Protein AF-A0A948BDB1-F1 (afdb_monomer)

Radius of gyration: 22.17 Å; Cα contacts (8 Å, |Δi|>4): 387; chains: 1; bounding box: 53×33×57 Å

Solvent-accessible surface area (backbone atoms only — not comparable to full-atom values): 13148 Å² total; per-residue (Å²): 103,82,51,45,76,73,68,44,89,78,86,89,75,75,41,65,35,81,39,74,39,99,58,60,66,66,50,57,61,46,59,79,49,41,54,74,22,53,30,38,38,34,78,40,53,64,28,49,55,41,44,51,53,50,41,46,73,71,73,45,57,78,75,68,63,54,64,32,46,32,35,25,21,41,71,70,35,37,53,54,39,42,77,71,75,39,77,59,78,39,71,32,93,43,67,35,54,61,32,34,34,51,53,44,55,76,70,63,31,69,71,35,33,32,40,34,43,28,52,65,78,69,82,59,63,32,61,52,55,36,40,76,50,47,23,46,69,48,77,33,51,39,25,28,83,38,71,55,90,65,75,41,67,59,60,50,45,39,41,71,73,61,78,44,67,66,49,79,34,86,37,47,64,44,52,57,36,46,39,53,61,65,67,45,87,46,50,65,56,43,46,62,56,48,58,88,40,39,29,34,22,29,36,71,67,26,41,52,48,44,44,73,55,64,43,74,73,76,35,65,28,93,50,70,41,70,69,43,32,47,53,42,50,52,57,62,80,74,108

Sequence (239 aa):
TLLEEQGADCIERATIALADPDSWDDLDRELVRIASYQWLLFTSINAVRYFLRRVFAQGMDVRDLKGPSIGVVGKATADCLLEYGIRADLLPEEFTGEGLADSLIKKGVNGAKILLPRALKAHEILPEKLRAANAEVTVVPVYQNIMPQLDDASLKREIEEGNIDVVTFTSSSTVTNFLAMLGLETQEEIQKLLAGVKIAAIGPITAKTIRKNGLTVDIQPENFTIPDLVDSIVTYFTK

Foldseek 3Di:
DVLVVVVDDDDDDDQKDKDFPPDCVLVVVCLVVLLVAQEEEEEDLVLVVLSQVVCVVVVHAPVSNPHYAYEYLDPVSQVSCVVSVDGHPYYFPHSDLQRSQVVVVVVQQAQGEYEYEDEPDDDCNNVVSSVVSNHRYDYDYRMYIDGDQDPLVVVLVCLVVVVAQEDEDLALSSVVSNCVNNVNDALVSVCVSCPNHAYFYLDDRNQVSCVVSVHHHPFYFPHSDPVRSSVRVSVVVVD

Nearest PDB structures (foldseek):
  3mw8-assembly1_A  TM=8.664E-01  e=2.086E-11  Shewanella amazonensis SB2B
  3re1-assembly2_B  TM=6.541E-01  e=3.200E-11  Pseudomonas syringae pv. tomato str. DC3000
  3re1-assembly1_A  TM=6.642E-01  e=5.545E-11  Pseudomonas syringae pv. tomato str. DC3000
  1wcx-assembly1_A  TM=5.336E-01  e=1.280E-11  Thermus thermophilus
  4es6-assembly1_A  TM=5.844E-01  e=8.505E-11  Pseudomonas aeruginosa PAO1

Secondary structure (DSSP, 8-state):
-TTGGGT-------S-EEE--S--HHHHHHHHTGGG-SEEEESSHHHHHHHHHHHHHTT--GGGG-SSEEEESSHHHHHHHHHTTPPPSB--SS-SHHHHHHHHHHH--TT-EEEEEEESS--THHHHHHHHTT-EEEEEEEEEEE-----HHHHHHHHHTT--SEEEESSHHHHHHHHHHTT--SHHHHHHHTTT-EEEESSHHHHHHHHHTT----B--SS-SHHHHHHHHHHHH--

Mean predicted aligned error: 6.25 Å

Structure (mmCIF, N/CA/C/O backbone):
data_AF-A0A948BDB1-F1
#
_entry.id   AF-A0A948BDB1-F1
#
loop_
_atom_site.group_PDB
_atom_site.id
_atom_site.type_symbol
_atom_site.label_atom_id
_atom_site.label_alt_id
_atom_site.label_comp_id
_atom_site.label_asym_id
_atom_site.label_entity_id
_atom_site.label_seq_id
_atom_site.pdbx_PDB_ins_code
_atom_site.Cartn_x
_atom_site.Cartn_y
_atom_site.Cartn_z
_atom_site.occupancy
_atom_site.B_iso_or_equiv
_atom_site.auth_seq_id
_atom_site.auth_comp_id
_atom_site.auth_asym_id
_atom_site.auth_atom_id
_atom_site.pdbx_PDB_model_num
ATOM 1 N N . THR A 1 1 ? -18.520 -11.887 7.693 1.00 79.19 1 THR A N 1
ATOM 2 C CA . THR A 1 1 ? -17.245 -11.820 8.439 1.00 79.19 1 THR A CA 1
ATOM 3 C C . THR A 1 1 ? -17.264 -12.882 9.529 1.00 79.19 1 THR A C 1
ATOM 5 O O . THR A 1 1 ? -18.337 -13.380 9.842 1.00 79.19 1 THR A O 1
ATOM 8 N N . LEU A 1 2 ? -16.120 -13.234 10.133 1.00 90.38 2 LEU A N 1
ATOM 9 C CA . LEU A 1 2 ? -16.098 -14.192 11.255 1.00 90.38 2 LEU A CA 1
ATOM 10 C C . LEU A 1 2 ? -16.962 -13.734 12.449 1.00 90.38 2 LEU A C 1
ATOM 12 O O . LEU A 1 2 ? -17.462 -14.570 13.184 1.00 90.38 2 LEU A O 1
ATOM 16 N N . LEU A 1 3 ? -17.168 -12.424 12.633 1.00 92.50 3 LEU A N 1
ATOM 17 C CA . LEU A 1 3 ? -18.064 -11.874 13.660 1.00 92.50 3 LEU A CA 1
ATOM 18 C C . LEU A 1 3 ? -19.549 -12.039 13.295 1.00 92.50 3 LEU A C 1
ATOM 20 O O . LEU A 1 3 ? -20.344 -12.405 14.154 1.00 92.50 3 LEU A O 1
ATOM 24 N N . GLU A 1 4 ? -19.922 -11.834 12.028 1.00 93.75 4 GLU A N 1
ATOM 25 C CA . GLU A 1 4 ? -21.295 -12.088 11.549 1.00 93.75 4 GLU A CA 1
ATOM 26 C C . GLU A 1 4 ? -21.683 -13.565 11.698 1.00 93.75 4 GLU A C 1
ATOM 28 O O . GLU A 1 4 ? -22.820 -13.875 12.042 1.00 93.75 4 GLU A O 1
ATOM 33 N N . GLU A 1 5 ? -20.731 -14.487 11.512 1.00 94.19 5 GLU A N 1
ATOM 34 C CA . GLU A 1 5 ? -20.939 -15.921 11.771 1.00 94.19 5 GLU A CA 1
ATOM 35 C C . GLU A 1 5 ? -21.235 -16.218 13.252 1.00 94.19 5 GLU A C 1
ATO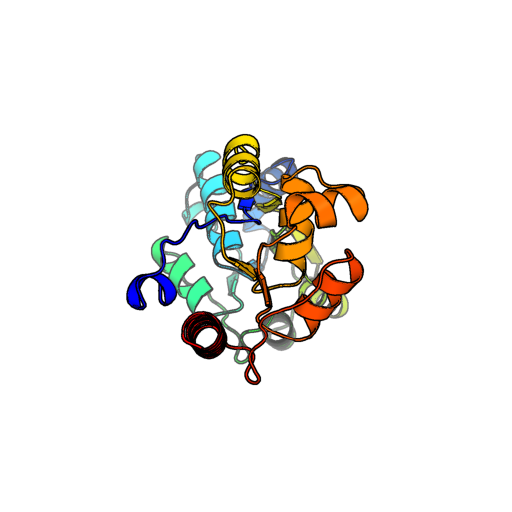M 37 O O . GLU A 1 5 ? -21.879 -17.220 13.559 1.00 94.19 5 GLU A O 1
ATOM 42 N N . GLN A 1 6 ? -20.812 -15.336 14.163 1.00 94.62 6 GLN A N 1
ATOM 43 C CA . GLN A 1 6 ? -21.125 -15.385 15.596 1.00 94.62 6 GLN A CA 1
ATOM 44 C C . GLN A 1 6 ? -22.374 -14.559 15.961 1.00 94.62 6 GLN A C 1
ATOM 46 O O . GLN A 1 6 ? -22.701 -14.428 17.139 1.00 94.62 6 GLN A O 1
ATOM 51 N N . GLY A 1 7 ? -23.089 -14.014 14.969 1.00 93.44 7 GLY A N 1
ATOM 52 C CA . GLY A 1 7 ? -24.338 -13.271 15.152 1.00 93.44 7 GLY A CA 1
ATOM 53 C C . GLY A 1 7 ? -24.183 -11.771 15.416 1.00 93.44 7 GLY A C 1
ATOM 54 O O . GLY A 1 7 ? -25.172 -11.129 15.761 1.00 93.44 7 GLY A O 1
ATOM 55 N N . ALA A 1 8 ? -22.982 -11.204 15.265 1.00 94.62 8 ALA A N 1
ATOM 56 C CA . ALA A 1 8 ? -22.779 -9.760 15.382 1.00 94.62 8 ALA A CA 1
ATOM 57 C C . ALA A 1 8 ? -23.262 -9.013 14.127 1.00 94.62 8 ALA A C 1
ATOM 59 O O . ALA A 1 8 ? -23.000 -9.454 13.006 1.00 94.62 8 ALA A O 1
ATOM 60 N N . ASP A 1 9 ? -23.884 -7.847 14.308 1.00 94.12 9 ASP A N 1
ATOM 61 C CA . ASP A 1 9 ? -24.128 -6.899 13.216 1.00 94.12 9 ASP A CA 1
ATOM 62 C C . ASP A 1 9 ? -22.857 -6.072 12.969 1.00 94.12 9 ASP A C 1
ATOM 64 O O . ASP A 1 9 ? -22.364 -5.379 13.862 1.00 94.12 9 ASP A O 1
ATOM 68 N N . CYS A 1 10 ? -22.255 -6.213 11.786 1.00 92.88 10 CYS A N 1
ATOM 69 C CA . CYS A 1 10 ? -20.927 -5.678 11.499 1.00 92.88 10 CYS A CA 1
ATOM 70 C C . CYS A 1 10 ? -20.985 -4.482 10.551 1.00 92.88 10 CYS A C 1
ATOM 72 O O . CYS A 1 10 ? -21.256 -4.612 9.359 1.00 92.88 10 CYS A O 1
ATOM 74 N N . ILE A 1 11 ? -20.583 -3.316 11.056 1.00 89.44 11 ILE A N 1
ATOM 75 C CA . ILE A 1 11 ? -20.381 -2.123 10.234 1.00 89.44 11 ILE A CA 1
ATOM 76 C C . ILE A 1 11 ? -18.919 -2.063 9.781 1.00 89.44 11 ILE A C 1
ATOM 78 O O . ILE A 1 11 ? -18.033 -1.623 10.515 1.00 89.44 11 ILE A O 1
ATOM 82 N N . GLU A 1 12 ? -18.649 -2.475 8.541 1.00 87.56 12 GLU A N 1
ATOM 83 C CA . GLU A 1 12 ? -17.304 -2.359 7.976 1.00 87.56 12 GLU A CA 1
ATOM 84 C C . GLU A 1 12 ? -17.005 -0.910 7.552 1.00 87.56 12 GLU A C 1
ATOM 86 O O . GLU A 1 12 ? -17.748 -0.271 6.795 1.00 87.56 12 GLU A O 1
ATOM 91 N N . ARG A 1 13 ? -15.895 -0.367 8.064 1.00 84.69 13 ARG A N 1
ATOM 92 C CA . ARG A 1 13 ? -15.387 0.967 7.725 1.00 84.69 13 ARG A CA 1
ATOM 93 C C . ARG A 1 13 ? -13.904 0.873 7.404 1.00 84.69 13 ARG A C 1
ATOM 95 O O . ARG A 1 13 ? -13.054 0.835 8.293 1.00 84.69 13 ARG A O 1
ATOM 102 N N . ALA A 1 14 ? -13.590 0.833 6.111 1.00 83.81 14 ALA A N 1
ATOM 103 C CA . ALA A 1 14 ? -12.214 0.961 5.664 1.00 83.81 14 ALA A CA 1
ATOM 104 C C . ALA A 1 14 ? -11.682 2.333 6.099 1.00 83.81 14 ALA A C 1
ATOM 106 O O . ALA A 1 14 ? -12.298 3.357 5.829 1.00 83.81 14 ALA A O 1
ATOM 107 N N . THR A 1 15 ? -10.532 2.349 6.767 1.00 85.00 15 THR A N 1
ATOM 108 C CA . THR A 1 15 ? -9.841 3.582 7.192 1.00 85.00 15 THR A CA 1
ATOM 109 C C . THR A 1 15 ? -8.641 3.901 6.300 1.00 85.00 15 THR A C 1
ATOM 111 O O . THR A 1 15 ? -7.921 4.877 6.512 1.00 85.00 15 THR A O 1
ATOM 114 N N . ILE A 1 16 ? -8.405 3.065 5.288 1.00 85.06 16 ILE A N 1
ATOM 115 C CA . ILE A 1 16 ? -7.381 3.226 4.262 1.00 85.06 16 ILE A CA 1
ATOM 116 C C . ILE A 1 16 ? -8.042 2.898 2.924 1.00 85.06 16 ILE A C 1
ATOM 118 O O . ILE A 1 16 ? -8.612 1.820 2.769 1.00 85.06 16 ILE A O 1
ATOM 122 N N . ALA A 1 17 ? -7.940 3.808 1.961 1.00 87.44 17 ALA A N 1
ATOM 123 C CA . ALA A 1 17 ? -8.283 3.567 0.565 1.00 87.44 17 ALA A CA 1
ATOM 124 C C . ALA A 1 17 ? -7.057 3.772 -0.321 1.00 87.44 17 ALA A C 1
ATOM 126 O O . ALA A 1 17 ? -6.099 4.455 0.044 1.00 87.44 17 ALA A O 1
ATOM 127 N N . LEU A 1 18 ? -7.104 3.176 -1.508 1.00 91.38 18 LEU A N 1
ATOM 128 C CA . LEU A 1 18 ? -6.134 3.431 -2.560 1.00 91.38 18 LEU A CA 1
ATOM 129 C C . LEU A 1 18 ? -6.690 4.506 -3.487 1.00 91.38 18 LEU A C 1
ATOM 131 O O . LEU A 1 18 ? -7.835 4.417 -3.926 1.00 91.38 18 LEU A O 1
ATOM 135 N N . ALA A 1 19 ? -5.866 5.487 -3.816 1.00 93.94 19 ALA A N 1
ATOM 136 C CA . ALA A 1 19 ? -6.188 6.519 -4.784 1.00 93.94 19 ALA A CA 1
ATOM 137 C C . ALA A 1 19 ? -5.067 6.687 -5.802 1.00 93.94 19 ALA A C 1
ATOM 139 O O . ALA A 1 19 ? -3.948 6.190 -5.634 1.00 93.94 19 ALA A O 1
ATOM 140 N N . ASP A 1 20 ? -5.404 7.393 -6.870 1.00 96.25 20 ASP A N 1
ATOM 141 C CA . ASP A 1 20 ? -4.467 7.862 -7.877 1.00 96.25 20 ASP A CA 1
ATOM 142 C C . ASP A 1 20 ? -3.398 8.754 -7.219 1.00 96.25 20 ASP A C 1
ATOM 144 O O . ASP A 1 20 ? -3.686 9.415 -6.215 1.00 96.25 20 ASP A O 1
ATOM 148 N N . PRO A 1 21 ? -2.157 8.770 -7.737 1.00 96.00 21 PRO A N 1
ATOM 149 C CA . PRO A 1 21 ? -1.170 9.753 -7.316 1.00 96.00 21 PRO A CA 1
ATOM 150 C C . PRO A 1 21 ? -1.670 11.164 -7.657 1.00 96.00 21 PRO A C 1
ATOM 152 O O . PRO A 1 21 ? -2.489 11.337 -8.558 1.00 96.00 21 PRO A O 1
ATOM 155 N N . ASP A 1 22 ? -1.142 12.174 -6.966 1.00 94.12 22 ASP A N 1
ATOM 156 C CA . ASP A 1 22 ? -1.531 13.576 -7.193 1.00 94.12 22 ASP A CA 1
ATOM 157 C C . ASP A 1 22 ? -1.285 14.029 -8.643 1.00 94.12 22 ASP A C 1
ATOM 159 O O . ASP A 1 22 ? -1.982 14.901 -9.157 1.00 94.12 22 ASP A O 1
ATOM 163 N N . SER A 1 23 ? -0.303 13.419 -9.313 1.00 96.56 23 SER A N 1
ATOM 164 C CA . SER A 1 23 ? -0.052 13.586 -10.741 1.00 96.56 23 SER A CA 1
ATOM 165 C C . SER A 1 23 ? 0.429 12.281 -11.378 1.00 96.56 23 SER A C 1
ATOM 167 O O . SER A 1 23 ? 1.130 11.480 -10.756 1.00 96.56 23 SER A O 1
ATOM 169 N N . TRP A 1 24 ? 0.069 12.098 -12.650 1.00 97.94 24 TRP A N 1
ATOM 170 C CA . TRP A 1 24 ? 0.544 11.017 -13.514 1.00 97.94 24 TRP A CA 1
ATOM 171 C C . TRP A 1 24 ? 1.733 11.423 -14.399 1.00 97.94 24 TRP A C 1
ATOM 173 O O . TRP A 1 24 ? 2.266 10.567 -15.104 1.00 97.94 24 TRP A O 1
ATOM 183 N N . ASP A 1 25 ? 2.169 12.687 -14.351 1.00 97.62 25 ASP A N 1
ATOM 184 C CA . ASP A 1 25 ? 3.163 13.255 -15.276 1.00 97.62 25 ASP A CA 1
ATOM 185 C C . ASP A 1 25 ? 4.485 12.482 -15.272 1.00 97.62 25 ASP A C 1
ATOM 187 O O . ASP A 1 25 ? 5.115 12.293 -16.316 1.00 97.62 25 ASP A O 1
ATOM 191 N N . ASP A 1 26 ? 4.907 12.012 -14.095 1.00 97.00 26 ASP A N 1
ATOM 192 C CA . ASP A 1 26 ? 6.112 11.201 -13.968 1.00 97.00 26 ASP A CA 1
ATOM 193 C C . ASP A 1 26 ? 5.967 9.884 -14.718 1.00 97.00 26 ASP A C 1
ATOM 195 O O . ASP A 1 26 ? 6.815 9.565 -15.549 1.00 97.00 26 ASP A O 1
ATOM 199 N N . LEU A 1 27 ? 4.874 9.152 -14.488 1.00 98.06 27 LEU A N 1
ATOM 200 C CA . LEU A 1 27 ? 4.642 7.893 -15.184 1.00 98.06 27 LEU A CA 1
ATOM 201 C C . LEU A 1 27 ? 4.520 8.107 -16.691 1.00 98.06 27 LEU A C 1
ATOM 203 O O . LEU A 1 27 ? 5.159 7.386 -17.449 1.00 98.06 27 LEU A O 1
ATOM 207 N N . ASP A 1 28 ? 3.755 9.102 -17.127 1.00 98.00 28 ASP A N 1
ATOM 208 C CA . ASP A 1 28 ? 3.550 9.381 -18.549 1.00 98.00 28 ASP A CA 1
ATOM 209 C C . ASP A 1 28 ? 4.871 9.674 -19.267 1.00 98.00 28 ASP A C 1
ATOM 211 O O . ASP A 1 28 ? 5.136 9.138 -20.345 1.00 98.00 28 ASP A O 1
ATOM 215 N N . ARG A 1 29 ? 5.746 10.467 -18.640 1.00 97.31 29 ARG A N 1
ATOM 216 C CA . ARG A 1 29 ? 7.086 10.746 -19.162 1.00 97.31 29 ARG A CA 1
ATOM 217 C C . ARG A 1 29 ? 7.940 9.481 -19.244 1.00 97.31 29 ARG A C 1
ATOM 219 O O . ARG A 1 29 ? 8.679 9.311 -20.215 1.00 97.31 29 ARG A O 1
ATOM 226 N N . GLU A 1 30 ? 7.853 8.601 -18.249 1.00 97.50 30 GLU A N 1
ATOM 227 C CA . GLU A 1 30 ? 8.598 7.341 -18.258 1.00 97.50 30 GLU A CA 1
ATOM 228 C C . GLU A 1 30 ? 8.057 6.337 -19.287 1.00 97.50 30 GLU A C 1
ATOM 230 O O . GLU A 1 30 ? 8.849 5.638 -19.923 1.00 97.50 30 GLU A O 1
ATOM 235 N N . LEU A 1 31 ? 6.741 6.313 -19.530 1.00 96.88 31 LEU A N 1
ATOM 236 C CA . LEU A 1 31 ? 6.109 5.451 -20.534 1.00 96.88 31 LEU A CA 1
ATOM 237 C C . LEU A 1 31 ? 6.608 5.750 -21.953 1.00 96.88 31 LEU A C 1
ATOM 239 O O . LEU A 1 31 ? 6.885 4.817 -22.705 1.00 96.88 31 LEU A O 1
ATOM 243 N N . VAL A 1 32 ? 6.830 7.024 -22.298 1.00 95.69 32 VAL A N 1
ATOM 244 C CA . VAL A 1 32 ? 7.391 7.425 -23.607 1.00 95.69 32 VAL A CA 1
ATOM 245 C C . VAL A 1 32 ? 8.756 6.780 -23.872 1.00 95.69 32 VAL A C 1
ATOM 247 O O . VAL A 1 32 ? 9.105 6.492 -25.016 1.00 95.69 32 VAL A O 1
ATOM 250 N N . ARG A 1 33 ? 9.541 6.533 -22.818 1.00 95.06 33 ARG A N 1
ATOM 251 C CA . ARG A 1 33 ? 10.877 5.931 -22.907 1.00 95.06 33 ARG A CA 1
ATOM 252 C C . ARG A 1 33 ? 10.950 4.537 -22.295 1.00 95.06 33 ARG A C 1
ATOM 254 O O . ARG A 1 33 ? 12.048 4.088 -21.960 1.00 95.06 33 ARG A O 1
ATOM 261 N N . ILE A 1 34 ? 9.824 3.828 -22.186 1.00 96.25 34 ILE A N 1
ATOM 262 C CA . ILE A 1 34 ? 9.764 2.530 -21.503 1.00 96.25 34 ILE A CA 1
ATOM 263 C C . ILE A 1 34 ? 10.743 1.502 -22.086 1.00 96.25 34 ILE A C 1
ATOM 265 O O . ILE A 1 34 ? 11.415 0.793 -21.343 1.00 96.25 34 ILE A O 1
ATOM 269 N N . ALA A 1 35 ? 10.925 1.504 -23.409 1.00 96.00 35 ALA A N 1
ATOM 270 C CA . ALA A 1 35 ? 11.855 0.617 -24.109 1.00 96.00 35 ALA A CA 1
ATOM 271 C C . ALA A 1 35 ? 13.342 0.874 -23.779 1.00 96.00 35 ALA A C 1
ATOM 273 O O . ALA A 1 35 ? 14.195 0.054 -24.109 1.00 96.00 35 ALA A O 1
ATOM 274 N N . SER A 1 36 ? 13.672 2.008 -23.146 1.00 96.25 36 SER A N 1
ATOM 275 C CA . SER A 1 36 ? 15.038 2.327 -22.707 1.00 96.25 36 SER A CA 1
ATOM 276 C C . SER A 1 36 ? 15.416 1.688 -21.369 1.00 96.25 36 SER A C 1
ATOM 278 O O . SER A 1 36 ? 16.601 1.652 -21.024 1.00 96.25 36 SER A O 1
ATOM 280 N N . TYR A 1 37 ? 14.430 1.185 -20.624 1.00 98.25 37 TYR A N 1
ATOM 281 C CA . TYR A 1 37 ? 14.648 0.471 -19.375 1.00 98.25 37 TYR A CA 1
ATOM 282 C C . TYR A 1 37 ? 15.070 -0.971 -19.638 1.00 98.25 37 TYR A C 1
ATOM 284 O O . TYR A 1 37 ? 14.584 -1.628 -20.555 1.00 98.25 37 TYR A O 1
ATOM 292 N N . GLN A 1 38 ? 15.980 -1.475 -18.808 1.00 98.31 38 GLN A N 1
ATOM 293 C CA . GLN A 1 38 ? 16.358 -2.888 -18.805 1.00 98.31 38 GLN A CA 1
ATOM 294 C C . GLN A 1 38 ? 15.419 -3.686 -17.901 1.00 98.31 38 GLN A C 1
ATOM 296 O O . GLN A 1 38 ? 15.161 -4.854 -18.179 1.00 98.31 38 GLN A O 1
ATOM 301 N N . TRP A 1 39 ? 14.891 -3.050 -16.851 1.00 98.56 39 TRP A N 1
ATOM 302 C CA . TRP A 1 39 ? 13.974 -3.681 -15.911 1.00 98.56 39 TRP A CA 1
ATOM 303 C C . TRP A 1 39 ? 12.761 -2.813 -15.593 1.00 98.56 39 TRP A C 1
ATOM 305 O O . TRP A 1 39 ? 12.886 -1.609 -15.372 1.00 98.56 39 TRP A O 1
ATOM 315 N N . LEU A 1 40 ? 11.607 -3.466 -15.494 1.00 98.62 40 LEU A N 1
ATOM 316 C CA . LEU A 1 40 ? 10.372 -2.942 -14.923 1.00 98.62 40 LEU A CA 1
ATOM 317 C C . LEU A 1 40 ? 10.012 -3.797 -13.705 1.00 98.62 40 LEU A C 1
ATOM 319 O O . LEU A 1 40 ? 9.826 -5.007 -13.828 1.00 98.62 40 LEU A O 1
ATOM 323 N N . LEU A 1 41 ? 9.955 -3.190 -12.520 1.00 98.62 41 LEU A N 1
ATOM 324 C CA . LEU A 1 41 ? 9.798 -3.922 -11.263 1.00 98.62 41 LEU A CA 1
ATOM 325 C C . LEU A 1 41 ? 8.462 -3.628 -10.583 1.00 98.62 41 LEU A C 1
ATOM 327 O O . LEU A 1 41 ? 8.138 -2.469 -10.343 1.00 98.62 41 LEU A O 1
ATOM 331 N N . PHE A 1 42 ? 7.737 -4.671 -10.170 1.00 98.31 42 PHE A N 1
ATOM 332 C CA . PHE A 1 42 ? 6.507 -4.535 -9.385 1.00 98.31 42 PHE A CA 1
ATOM 333 C C . PHE A 1 42 ? 6.615 -5.206 -8.018 1.00 98.31 42 PHE A C 1
ATOM 335 O O . PHE A 1 42 ? 6.872 -6.403 -7.883 1.00 98.31 42 PHE A O 1
ATOM 342 N N . THR A 1 43 ? 6.345 -4.428 -6.973 1.00 95.75 43 THR A N 1
ATOM 343 C CA . THR A 1 43 ? 6.405 -4.903 -5.581 1.00 95.75 43 THR A CA 1
ATOM 344 C C . THR A 1 43 ? 5.035 -5.247 -4.998 1.00 95.75 43 THR A C 1
ATOM 346 O O . THR A 1 43 ? 4.962 -5.818 -3.915 1.00 95.75 43 THR A O 1
ATOM 349 N N . SER A 1 44 ? 3.943 -4.946 -5.707 1.00 95.94 44 SER A N 1
ATOM 350 C CA . SER A 1 44 ? 2.582 -5.254 -5.266 1.00 95.94 44 SER A CA 1
ATOM 351 C C . SER A 1 44 ? 1.614 -5.407 -6.440 1.00 95.94 44 SER A C 1
ATOM 353 O O . SER A 1 44 ? 1.818 -4.840 -7.514 1.00 95.94 44 SER A O 1
ATOM 355 N N . ILE A 1 45 ? 0.516 -6.126 -6.202 1.00 97.38 45 ILE A N 1
ATOM 356 C CA . ILE A 1 45 ? -0.621 -6.250 -7.130 1.00 97.38 45 ILE A CA 1
ATOM 357 C C . ILE A 1 45 ? -1.205 -4.869 -7.468 1.00 97.38 45 ILE A C 1
ATOM 359 O O . ILE A 1 45 ? -1.558 -4.5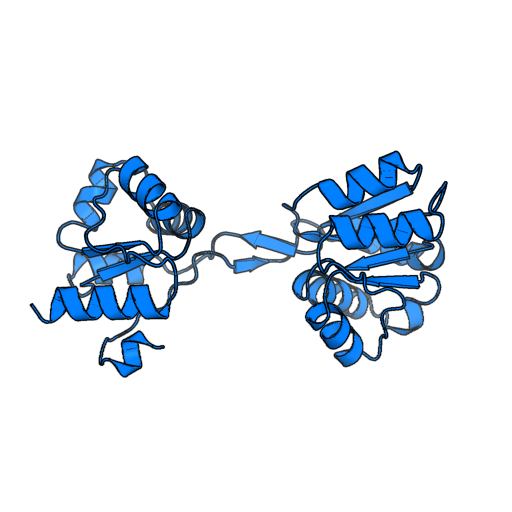97 -8.613 1.00 97.38 45 ILE A O 1
ATOM 363 N N . ASN A 1 46 ? -1.258 -3.964 -6.488 1.00 97.31 46 ASN A N 1
ATOM 364 C CA . ASN A 1 46 ? -1.765 -2.608 -6.695 1.00 97.31 46 ASN A CA 1
ATOM 365 C C . ASN A 1 46 ? -0.871 -1.813 -7.650 1.00 97.31 46 ASN A C 1
ATOM 367 O O . ASN A 1 46 ? -1.388 -1.143 -8.538 1.00 97.31 46 ASN A O 1
ATOM 371 N N . ALA A 1 47 ? 0.455 -1.939 -7.536 1.00 97.88 47 ALA A N 1
ATOM 372 C CA . ALA A 1 47 ? 1.371 -1.290 -8.469 1.00 97.88 47 ALA A CA 1
ATOM 373 C C . ALA A 1 47 ? 1.128 -1.756 -9.915 1.00 97.88 47 ALA A C 1
ATOM 375 O O . ALA A 1 47 ? 1.061 -0.916 -10.807 1.00 97.88 47 ALA A O 1
ATOM 376 N N . VAL A 1 48 ? 0.916 -3.062 -10.131 1.00 98.38 48 VAL A N 1
ATOM 377 C CA . VAL A 1 48 ? 0.571 -3.623 -11.452 1.00 98.38 48 VAL A CA 1
ATOM 378 C C . VAL A 1 48 ? -0.727 -3.015 -11.983 1.00 98.38 48 VAL A C 1
ATOM 380 O O . VAL A 1 48 ? -0.750 -2.472 -13.086 1.00 98.38 48 VAL A O 1
ATOM 383 N N . ARG A 1 49 ? -1.803 -3.071 -11.189 1.00 98.31 49 ARG A N 1
ATOM 384 C CA . ARG A 1 49 ? -3.137 -2.611 -11.603 1.00 98.31 49 ARG A CA 1
ATOM 385 C C . ARG A 1 49 ? -3.155 -1.126 -11.944 1.00 98.31 49 ARG A C 1
ATOM 387 O O . ARG A 1 49 ? -3.664 -0.753 -12.995 1.00 98.31 49 ARG A O 1
ATOM 394 N N . TYR A 1 50 ? -2.592 -0.283 -11.082 1.00 98.50 50 TYR A N 1
ATOM 395 C CA . TYR A 1 50 ? -2.585 1.162 -11.304 1.00 98.50 50 TYR A CA 1
ATOM 396 C C . TYR A 1 50 ? -1.688 1.563 -12.479 1.00 98.50 50 TYR A C 1
ATOM 398 O O . TYR A 1 50 ? -2.090 2.406 -13.281 1.00 98.50 50 TYR A O 1
ATOM 406 N N . PHE A 1 51 ? -0.523 0.923 -12.624 1.00 98.56 51 PHE A N 1
ATOM 407 C CA . PHE A 1 51 ? 0.359 1.132 -13.771 1.00 98.56 51 PHE A CA 1
ATOM 408 C C . PHE A 1 51 ? -0.341 0.770 -15.086 1.00 98.56 51 PHE A C 1
ATOM 410 O O . PHE A 1 51 ? -0.443 1.615 -15.971 1.00 98.56 51 PHE A O 1
ATOM 417 N N . LEU A 1 52 ? -0.887 -0.448 -15.206 1.00 98.31 52 LEU A N 1
ATOM 418 C CA . LEU A 1 52 ? -1.544 -0.899 -16.438 1.00 98.31 52 LEU A CA 1
ATOM 419 C C . LEU A 1 52 ? -2.815 -0.105 -16.741 1.00 98.31 52 LEU A C 1
ATOM 421 O O . LEU A 1 52 ? -3.068 0.228 -17.895 1.00 98.31 52 LEU A O 1
ATOM 425 N N . ARG A 1 53 ? -3.575 0.289 -15.713 1.00 98.00 53 ARG A N 1
ATOM 426 C CA . ARG A 1 53 ? -4.713 1.197 -15.887 1.00 98.00 53 ARG A CA 1
ATOM 427 C C . ARG A 1 53 ? -4.277 2.521 -16.519 1.00 98.00 53 ARG A C 1
ATOM 429 O O . ARG A 1 53 ? -4.974 3.006 -17.407 1.00 98.00 53 ARG A O 1
ATOM 436 N N . ARG A 1 54 ? -3.137 3.097 -16.107 1.00 98.00 54 ARG A N 1
ATOM 437 C CA . ARG A 1 54 ? -2.615 4.324 -16.731 1.00 98.00 54 ARG A CA 1
ATOM 438 C C . ARG A 1 54 ? -2.107 4.080 -18.151 1.00 98.00 54 ARG A C 1
ATOM 440 O O . ARG A 1 54 ? -2.422 4.884 -19.021 1.00 98.00 54 ARG A O 1
ATOM 447 N N . VAL A 1 55 ? -1.404 2.971 -18.399 1.00 97.81 55 VAL A N 1
ATOM 448 C CA . VAL A 1 55 ? -0.966 2.559 -19.750 1.00 97.81 55 VAL A CA 1
ATOM 449 C C . VAL A 1 55 ? -2.158 2.513 -20.711 1.00 97.81 55 VAL A C 1
ATOM 451 O O . VAL A 1 55 ? -2.137 3.167 -21.749 1.00 97.81 55 VAL A O 1
ATOM 454 N N . PHE A 1 56 ? -3.242 1.833 -20.334 1.00 98.06 56 PHE A N 1
ATOM 455 C CA . PHE A 1 56 ? -4.442 1.748 -21.172 1.00 98.06 56 PHE A CA 1
ATOM 456 C C . PHE A 1 56 ? -5.157 3.095 -21.325 1.00 98.06 56 PHE A C 1
ATOM 458 O O . PHE A 1 56 ? -5.664 3.405 -22.401 1.00 98.06 56 PHE A O 1
ATOM 465 N N . ALA A 1 57 ? -5.165 3.934 -20.284 1.00 97.31 57 ALA A N 1
ATOM 466 C CA . ALA A 1 57 ? -5.721 5.286 -20.366 1.00 97.31 57 ALA A CA 1
ATOM 467 C C . ALA A 1 57 ? -4.938 6.204 -21.328 1.00 97.31 57 ALA A C 1
ATOM 469 O O . ALA A 1 57 ? -5.521 7.138 -21.870 1.00 97.31 57 ALA A O 1
ATOM 470 N N . GLN A 1 58 ? -3.652 5.924 -21.572 1.00 96.12 58 GLN A N 1
ATOM 471 C CA . GLN A 1 58 ? -2.828 6.594 -22.589 1.00 96.12 58 GLN A CA 1
ATOM 472 C C . GLN A 1 58 ? -3.057 6.051 -24.013 1.00 96.12 58 GLN A C 1
ATOM 474 O O . GLN A 1 58 ? -2.391 6.475 -24.954 1.00 96.12 58 GLN A O 1
ATOM 479 N N . GLY A 1 59 ? -3.986 5.104 -24.196 1.00 96.06 59 GLY A N 1
ATOM 480 C CA . GLY A 1 59 ? -4.242 4.458 -25.486 1.00 96.06 59 GLY A CA 1
ATOM 481 C C . GLY A 1 59 ? -3.169 3.448 -25.907 1.00 96.06 59 GLY A C 1
ATOM 482 O O . GLY A 1 59 ? -3.207 2.972 -27.039 1.00 96.06 59 GLY A O 1
ATOM 483 N N . MET A 1 60 ? -2.230 3.125 -25.013 1.00 96.69 60 MET A N 1
ATOM 484 C CA . MET A 1 60 ? -1.236 2.069 -25.198 1.00 96.69 60 MET A CA 1
ATOM 485 C C . MET A 1 60 ? -1.833 0.711 -24.814 1.00 96.69 60 MET A C 1
ATOM 487 O O . MET A 1 60 ? -2.855 0.634 -24.130 1.00 96.69 60 MET A O 1
ATOM 491 N N . ASP A 1 61 ? -1.164 -0.374 -25.187 1.00 96.38 61 ASP A N 1
ATOM 492 C CA . ASP A 1 61 ? 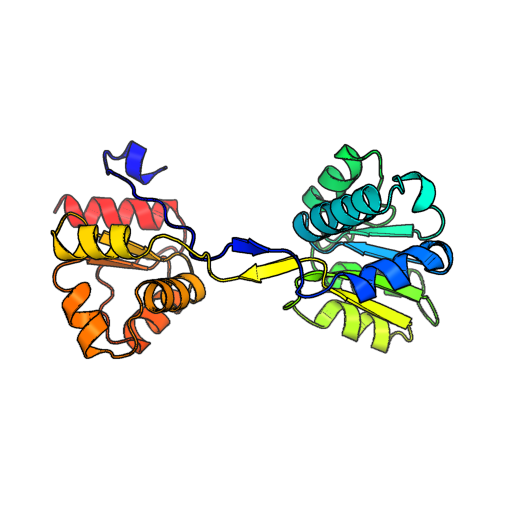-1.453 -1.712 -24.688 1.00 96.38 61 ASP A CA 1
ATOM 493 C C . ASP A 1 61 ? -0.194 -2.445 -24.203 1.00 96.38 61 ASP A C 1
ATOM 495 O O . ASP A 1 61 ? 0.916 -1.916 -24.183 1.00 96.38 61 ASP A O 1
ATOM 499 N N . VAL A 1 62 ? -0.361 -3.688 -23.748 1.00 95.75 62 VAL A N 1
ATOM 500 C CA . VAL A 1 62 ? 0.731 -4.472 -23.150 1.00 95.75 62 VAL A CA 1
ATOM 501 C C . VAL A 1 62 ? 1.895 -4.740 -24.113 1.00 95.75 62 VAL A C 1
ATOM 503 O O . VAL A 1 62 ? 3.006 -5.009 -23.658 1.00 95.75 62 VAL A O 1
ATOM 506 N N . ARG A 1 63 ? 1.685 -4.654 -25.433 1.00 95.50 63 ARG A N 1
ATOM 507 C CA . ARG A 1 63 ? 2.738 -4.816 -26.450 1.00 95.50 63 ARG A CA 1
ATOM 508 C C . ARG A 1 63 ? 3.698 -3.631 -26.458 1.00 95.50 63 ARG A C 1
ATOM 510 O O . ARG A 1 63 ? 4.869 -3.815 -26.791 1.00 95.50 63 ARG A O 1
ATOM 517 N N . ASP A 1 64 ? 3.234 -2.452 -26.050 1.00 95.19 64 ASP A N 1
ATOM 518 C CA . ASP A 1 64 ? 4.060 -1.248 -25.933 1.00 95.19 64 ASP A CA 1
ATOM 519 C C . ASP A 1 64 ? 5.040 -1.324 -24.753 1.00 95.19 64 ASP A C 1
ATOM 521 O O . ASP A 1 64 ? 6.028 -0.595 -24.714 1.00 95.19 64 ASP A O 1
ATOM 525 N N . LEU A 1 65 ? 4.835 -2.264 -23.822 1.00 94.88 65 LEU A N 1
ATOM 526 C CA . LEU A 1 65 ? 5.764 -2.545 -22.720 1.00 94.88 65 LEU A CA 1
ATOM 527 C C . LEU A 1 65 ? 6.987 -3.371 -23.158 1.00 94.88 65 LEU A C 1
ATOM 529 O O . LEU A 1 65 ? 7.785 -3.790 -22.321 1.00 94.88 65 LEU A O 1
ATOM 533 N N . LYS A 1 66 ? 7.144 -3.642 -24.460 1.00 92.94 66 LYS A N 1
ATOM 534 C CA . LYS A 1 66 ? 8.279 -4.390 -25.007 1.00 92.94 66 LYS A CA 1
ATOM 535 C C . LYS A 1 66 ? 9.598 -3.648 -24.760 1.00 92.94 66 LYS A C 1
ATOM 537 O O . LYS A 1 66 ? 9.755 -2.491 -25.138 1.00 92.94 66 LYS A O 1
ATOM 542 N N . GLY A 1 67 ? 10.590 -4.366 -24.237 1.00 92.69 67 GLY A N 1
ATOM 543 C CA . GLY A 1 67 ? 11.946 -3.852 -24.028 1.00 92.69 67 GLY A CA 1
ATOM 544 C C . GLY A 1 67 ? 12.530 -4.323 -22.698 1.00 92.69 67 GLY A C 1
ATOM 545 O O . GLY A 1 67 ? 13.430 -5.164 -22.721 1.00 92.69 67 GLY A O 1
ATOM 546 N N . PRO A 1 68 ? 12.016 -3.830 -21.558 1.00 97.38 68 PRO A N 1
ATOM 547 C CA . PRO A 1 68 ? 12.475 -4.258 -20.244 1.00 97.38 68 PRO A CA 1
ATOM 548 C C . PRO A 1 68 ? 12.090 -5.710 -19.939 1.00 97.38 68 PRO A C 1
ATOM 550 O O . PRO A 1 68 ? 11.017 -6.178 -20.317 1.00 97.38 68 PRO A O 1
ATOM 553 N N . SER A 1 69 ? 12.945 -6.397 -19.180 1.00 98.12 69 SER A N 1
ATOM 554 C CA . SER A 1 69 ? 12.552 -7.591 -18.428 1.00 98.12 69 SER A CA 1
ATOM 555 C C . SER A 1 69 ? 11.703 -7.191 -17.221 1.00 98.12 69 SER A C 1
ATOM 557 O O . SER A 1 69 ? 11.895 -6.121 -16.637 1.00 98.12 69 SER A O 1
ATOM 559 N N . ILE A 1 70 ? 10.766 -8.043 -16.820 1.00 98.50 70 ILE A N 1
ATOM 560 C CA . ILE A 1 70 ? 9.825 -7.743 -15.740 1.00 98.50 70 ILE A CA 1
ATOM 561 C C . ILE A 1 70 ? 10.168 -8.562 -14.500 1.00 98.50 70 ILE A C 1
ATOM 563 O O . ILE A 1 70 ? 10.179 -9.792 -14.525 1.00 98.50 70 ILE A O 1
ATOM 567 N N . GLY A 1 71 ? 10.435 -7.871 -13.394 1.00 98.19 71 GLY A N 1
ATOM 568 C CA . GLY A 1 71 ? 10.689 -8.485 -12.094 1.00 98.19 71 GLY A CA 1
ATOM 569 C C . GLY A 1 71 ? 9.548 -8.224 -11.121 1.00 98.19 71 GLY A C 1
ATOM 570 O O . GLY A 1 71 ? 9.017 -7.116 -11.059 1.00 98.19 71 GLY A O 1
ATOM 571 N N . VAL A 1 72 ? 9.179 -9.225 -10.329 1.00 98.44 72 VAL A N 1
ATOM 572 C CA . VAL A 1 72 ? 8.151 -9.076 -9.293 1.00 98.44 72 VAL A CA 1
ATOM 573 C C . VAL A 1 72 ? 8.598 -9.664 -7.970 1.00 98.44 72 VAL A C 1
ATOM 575 O O . VAL A 1 72 ? 9.387 -10.599 -7.941 1.00 98.44 72 VAL A O 1
ATOM 578 N N . VAL A 1 73 ? 8.079 -9.128 -6.865 1.00 94.75 73 VAL A N 1
ATOM 579 C CA . VAL A 1 73 ? 8.430 -9.615 -5.520 1.00 94.75 73 VAL A CA 1
ATOM 580 C C . VAL A 1 73 ? 7.800 -10.972 -5.211 1.00 94.75 73 VAL A C 1
ATOM 582 O O . VAL A 1 73 ? 8.471 -11.843 -4.677 1.00 94.75 73 VAL A O 1
ATOM 585 N N . GLY A 1 74 ? 6.519 -11.166 -5.525 1.00 93.25 74 GLY A N 1
ATOM 586 C CA . GLY A 1 74 ? 5.766 -12.327 -5.051 1.00 93.25 74 GLY A CA 1
ATOM 587 C C . GLY A 1 74 ? 4.898 -12.973 -6.120 1.00 93.25 74 GLY A C 1
ATOM 588 O O . GLY A 1 74 ? 4.516 -12.341 -7.109 1.00 93.25 74 GLY A O 1
ATOM 589 N N . LYS A 1 75 ? 4.543 -14.239 -5.877 1.00 94.44 75 LYS A N 1
ATOM 590 C CA . LYS A 1 75 ? 3.748 -15.069 -6.789 1.00 94.44 75 LYS A CA 1
ATOM 591 C C . LYS A 1 75 ? 2.392 -14.445 -7.134 1.00 94.44 75 LYS A C 1
ATOM 593 O O . LYS A 1 75 ? 2.054 -14.377 -8.306 1.00 94.44 75 LYS A O 1
ATOM 598 N N . ALA A 1 76 ? 1.693 -13.872 -6.154 1.00 94.56 76 ALA A N 1
ATOM 599 C CA . ALA A 1 76 ? 0.419 -13.188 -6.388 1.00 94.56 76 ALA A CA 1
ATOM 600 C C . ALA A 1 76 ? 0.548 -11.975 -7.335 1.00 94.56 76 ALA A C 1
ATOM 602 O O . ALA A 1 76 ? -0.333 -11.724 -8.153 1.00 94.56 76 ALA A O 1
ATOM 603 N N . THR A 1 77 ? 1.664 -11.239 -7.276 1.00 96.88 77 THR A N 1
ATOM 604 C CA . THR A 1 77 ? 1.948 -10.145 -8.220 1.00 96.88 77 THR A CA 1
ATOM 605 C C . THR A 1 77 ? 2.247 -10.687 -9.621 1.00 96.88 77 THR A C 1
ATOM 607 O O . THR A 1 77 ? 1.791 -10.108 -10.605 1.00 96.88 77 THR A O 1
ATOM 610 N N . ALA A 1 78 ? 2.972 -11.810 -9.721 1.00 97.75 78 ALA A N 1
ATOM 611 C CA . ALA A 1 78 ? 3.224 -12.496 -10.993 1.00 97.75 78 ALA A CA 1
ATOM 612 C C . ALA A 1 78 ? 1.926 -12.997 -11.643 1.00 97.75 78 ALA A C 1
ATOM 614 O O . ALA A 1 78 ? 1.728 -12.828 -12.843 1.00 97.75 78 ALA A O 1
ATOM 615 N N . ASP A 1 79 ? 1.041 -13.590 -10.844 1.00 97.56 79 ASP A N 1
ATOM 616 C CA . ASP A 1 79 ? -0.243 -14.108 -11.309 1.00 97.56 79 ASP A CA 1
ATOM 617 C C . ASP A 1 79 ? -1.161 -12.956 -11.749 1.00 97.56 79 ASP A C 1
ATOM 619 O O . ASP A 1 79 ? -1.786 -13.048 -12.801 1.00 97.56 79 ASP A O 1
ATOM 623 N N . CYS A 1 80 ? -1.141 -11.817 -11.044 1.00 97.88 80 CYS A N 1
ATOM 624 C CA . CYS A 1 80 ? -1.849 -10.615 -11.487 1.00 97.88 80 CYS A CA 1
ATOM 625 C C . CYS A 1 80 ? -1.339 -10.087 -12.839 1.00 97.88 80 CYS A C 1
ATOM 627 O O . CYS A 1 80 ? -2.151 -9.716 -13.678 1.00 97.88 80 CYS A O 1
ATOM 629 N N . LEU A 1 81 ? -0.025 -10.068 -13.099 1.00 97.81 81 LEU A N 1
ATOM 630 C CA . LEU A 1 81 ? 0.497 -9.707 -14.430 1.00 97.81 81 LEU A CA 1
ATOM 631 C C . LEU A 1 81 ? 0.009 -10.670 -15.519 1.00 97.81 81 LEU A C 1
ATOM 633 O O . LEU A 1 81 ? -0.293 -10.241 -16.637 1.00 97.81 81 LEU A O 1
ATOM 637 N N . LEU A 1 82 ? -0.094 -11.958 -15.187 1.00 97.75 82 LEU A N 1
ATOM 638 C CA . LEU A 1 82 ? -0.527 -12.991 -16.120 1.00 97.75 82 LEU A CA 1
ATOM 639 C C . LEU A 1 82 ? -1.986 -12.809 -16.556 1.00 97.75 82 LEU A C 1
ATOM 641 O O . LEU A 1 82 ? -2.302 -13.122 -17.703 1.00 97.75 82 LEU A O 1
ATOM 645 N N . GLU A 1 83 ? -2.845 -12.240 -15.704 1.00 97.81 83 GLU A N 1
ATOM 646 C CA . GLU A 1 83 ? -4.218 -11.845 -16.070 1.00 97.81 83 GLU A CA 1
ATOM 647 C C . GLU A 1 83 ? -4.245 -10.843 -17.240 1.00 97.81 83 GLU A C 1
ATOM 649 O O . GLU A 1 83 ? -5.177 -10.853 -18.039 1.00 97.81 83 GLU A O 1
ATOM 654 N N . TYR A 1 84 ? -3.194 -10.029 -17.393 1.00 97.00 84 TYR A N 1
ATOM 655 C CA . TYR A 1 84 ? -3.012 -9.099 -18.515 1.00 97.00 84 TYR A CA 1
ATOM 656 C C . TYR A 1 84 ? -2.182 -9.694 -19.665 1.00 97.00 84 TYR A C 1
ATOM 658 O O . TYR A 1 84 ? -1.791 -8.981 -20.588 1.00 97.00 84 TYR A O 1
ATOM 666 N N . GLY A 1 85 ? -1.882 -10.996 -19.621 1.00 96.94 85 GLY A N 1
ATOM 667 C CA . GLY A 1 85 ? -1.078 -11.689 -20.628 1.00 96.94 85 GLY A CA 1
ATOM 668 C C . GLY A 1 85 ? 0.432 -11.464 -20.506 1.00 96.94 85 GLY A C 1
ATOM 669 O O . GLY A 1 85 ? 1.173 -11.836 -21.417 1.00 96.94 85 GLY A O 1
ATOM 670 N N . ILE A 1 86 ? 0.908 -10.885 -19.400 1.00 97.62 86 ILE A N 1
ATOM 671 C CA . ILE A 1 86 ? 2.324 -10.580 -19.172 1.00 97.62 86 ILE A CA 1
ATOM 672 C C . ILE A 1 86 ? 2.931 -11.630 -18.238 1.00 97.62 86 ILE A C 1
ATOM 674 O O . ILE A 1 86 ? 2.406 -11.907 -17.162 1.00 97.62 86 ILE A O 1
ATOM 678 N N . ARG A 1 87 ? 4.074 -12.206 -18.619 1.00 97.62 87 ARG A N 1
ATOM 679 C CA . ARG A 1 87 ? 4.846 -13.105 -17.749 1.00 97.62 87 ARG A CA 1
ATOM 680 C C . ARG A 1 87 ? 5.996 -12.338 -17.111 1.00 97.62 87 ARG A C 1
ATOM 682 O O . ARG A 1 87 ? 6.709 -11.628 -17.807 1.00 97.62 87 ARG A O 1
ATOM 689 N N . ALA A 1 88 ? 6.178 -12.499 -15.803 1.00 97.75 88 ALA A N 1
ATOM 690 C CA . ALA A 1 88 ? 7.366 -11.995 -15.123 1.00 97.75 88 ALA A CA 1
ATOM 691 C C . ALA A 1 88 ? 8.589 -12.861 -15.478 1.00 97.75 88 ALA A C 1
ATOM 693 O O . ALA A 1 88 ? 8.516 -14.090 -15.416 1.00 97.75 88 ALA A O 1
ATOM 694 N N . ASP A 1 89 ? 9.706 -12.217 -15.811 1.00 98.06 89 ASP A N 1
ATOM 695 C CA . ASP A 1 89 ? 10.994 -12.852 -16.119 1.00 98.06 89 ASP A CA 1
ATOM 696 C C . ASP A 1 89 ? 11.790 -13.195 -14.855 1.00 98.06 89 ASP A C 1
ATOM 698 O O . ASP A 1 89 ? 12.647 -14.083 -14.861 1.00 98.06 89 ASP A O 1
ATOM 702 N N . LEU A 1 90 ? 11.528 -12.471 -13.763 1.00 97.75 90 LEU A N 1
ATOM 703 C CA . LEU A 1 90 ? 12.195 -12.664 -12.486 1.00 97.75 90 LEU A CA 1
ATOM 704 C C . LEU A 1 90 ? 11.197 -12.708 -11.331 1.00 97.75 90 LEU A C 1
ATOM 706 O O . LEU A 1 90 ? 10.455 -11.757 -11.084 1.00 97.75 90 LEU A O 1
ATOM 710 N N . LEU A 1 91 ? 11.265 -13.807 -10.588 1.00 96.94 91 LEU A N 1
ATOM 711 C CA . LEU A 1 91 ? 10.657 -13.989 -9.279 1.00 96.94 91 LEU A CA 1
ATOM 712 C C . LEU A 1 91 ? 11.785 -14.413 -8.316 1.00 96.94 91 LEU A C 1
ATOM 714 O O . LEU A 1 91 ? 12.481 -15.382 -8.632 1.00 96.94 91 LEU A O 1
ATOM 718 N N . PRO A 1 92 ? 12.029 -13.693 -7.208 1.00 94.56 92 PRO A N 1
ATOM 719 C CA . PRO A 1 92 ? 13.077 -14.044 -6.255 1.00 94.56 92 PRO A CA 1
ATOM 720 C C . PRO A 1 92 ? 12.708 -15.292 -5.444 1.00 94.56 92 PRO A C 1
ATOM 722 O O . PRO A 1 92 ? 11.536 -15.649 -5.338 1.00 94.56 92 PRO A O 1
ATOM 725 N N . GLU A 1 93 ? 13.711 -15.935 -4.842 1.00 91.19 93 GLU A N 1
ATOM 726 C CA . GLU A 1 93 ? 13.499 -17.040 -3.891 1.00 91.19 93 GLU A CA 1
ATOM 727 C C . GLU A 1 93 ? 12.822 -16.546 -2.605 1.00 91.19 93 GLU A C 1
ATOM 729 O O . GLU A 1 93 ? 11.886 -17.165 -2.104 1.00 91.19 93 GLU A O 1
ATOM 734 N N . GLU A 1 94 ? 13.265 -15.391 -2.105 1.00 91.19 94 GLU A N 1
ATOM 735 C CA . GLU A 1 94 ? 12.630 -14.685 -0.998 1.00 91.19 94 GLU A CA 1
ATOM 736 C C . GLU A 1 94 ? 11.664 -13.638 -1.547 1.00 91.19 94 GLU A C 1
ATOM 738 O O . GLU A 1 94 ? 12.082 -12.703 -2.233 1.00 91.19 94 GLU A O 1
ATOM 743 N N . PHE A 1 95 ? 10.373 -13.763 -1.227 1.00 93.25 95 PHE A N 1
ATOM 744 C CA . PHE A 1 95 ? 9.323 -12.856 -1.704 1.00 93.25 95 PHE A CA 1
ATOM 745 C C . PHE A 1 95 ? 9.312 -11.507 -0.966 1.00 93.25 95 PHE A C 1
ATOM 747 O O . PHE A 1 95 ? 8.295 -11.075 -0.422 1.00 93.25 95 PHE A O 1
ATOM 754 N N . THR A 1 96 ? 10.461 -10.836 -0.950 1.00 93.62 96 THR A N 1
ATOM 755 C CA . THR A 1 96 ? 10.709 -9.537 -0.316 1.00 93.62 96 THR A CA 1
ATOM 756 C C . THR A 1 96 ? 11.343 -8.558 -1.311 1.00 93.62 96 THR A C 1
ATOM 758 O O . THR A 1 96 ? 11.822 -8.942 -2.384 1.00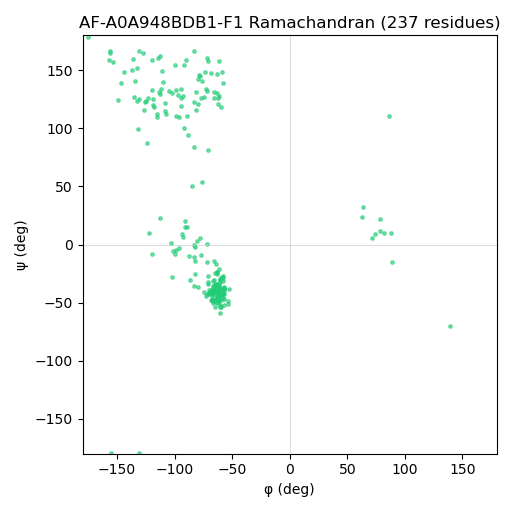 93.62 96 THR A O 1
ATOM 761 N N . GLY A 1 97 ? 11.343 -7.262 -0.980 1.00 92.81 97 GLY A N 1
ATOM 762 C CA . GLY A 1 97 ? 12.036 -6.260 -1.798 1.00 92.81 97 GLY A CA 1
ATOM 763 C C . GLY A 1 97 ? 13.548 -6.503 -1.820 1.00 92.81 97 GLY A C 1
ATOM 764 O O . GLY A 1 97 ? 14.194 -6.363 -2.854 1.00 92.81 97 GLY A O 1
ATOM 765 N N . GLU A 1 98 ? 14.097 -6.940 -0.694 1.00 95.38 98 GLU A N 1
ATOM 766 C CA . GLU A 1 98 ? 15.488 -7.324 -0.499 1.00 95.38 98 GLU A CA 1
ATOM 767 C C . GLU A 1 98 ? 15.868 -8.516 -1.376 1.00 95.38 98 GLU A C 1
ATOM 769 O O . GLU A 1 98 ? 16.885 -8.450 -2.068 1.00 95.38 98 GLU A O 1
ATOM 774 N N . GLY A 1 99 ? 15.033 -9.559 -1.393 1.00 96.38 99 GLY A N 1
ATOM 775 C CA . GLY A 1 99 ? 15.240 -10.759 -2.199 1.00 96.38 99 GLY A CA 1
ATOM 776 C C . GLY A 1 99 ? 15.194 -10.469 -3.698 1.00 96.38 99 G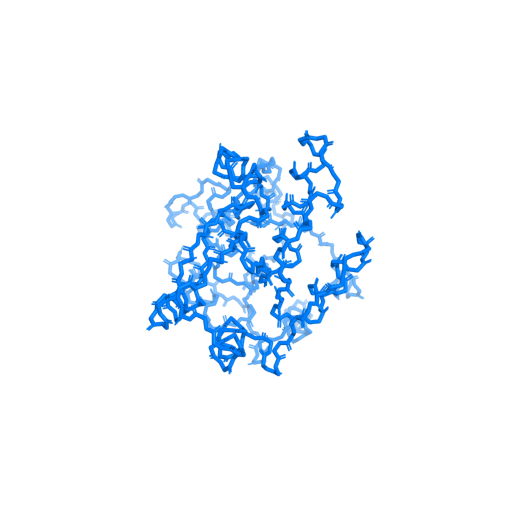LY A C 1
ATOM 777 O O . GLY A 1 99 ? 16.019 -10.985 -4.461 1.00 96.38 99 GLY A O 1
ATOM 778 N N . LEU A 1 100 ? 14.288 -9.583 -4.134 1.00 97.31 100 LEU A N 1
ATOM 779 C CA . LEU A 1 100 ? 14.257 -9.102 -5.519 1.00 97.31 100 LEU A CA 1
ATOM 780 C C . LEU A 1 100 ? 15.532 -8.324 -5.872 1.00 97.31 100 LEU A C 1
ATOM 782 O O . LEU A 1 100 ? 16.124 -8.576 -6.924 1.00 97.31 100 LEU A O 1
ATOM 786 N N . ALA A 1 101 ? 15.983 -7.425 -4.991 1.00 97.38 101 ALA A N 1
ATOM 787 C CA . ALA A 1 101 ? 17.226 -6.683 -5.184 1.00 97.38 101 ALA A CA 1
ATOM 788 C C . ALA A 1 101 ? 18.432 -7.627 -5.303 1.00 97.38 101 ALA A C 1
ATOM 790 O O . ALA A 1 101 ? 19.209 -7.507 -6.245 1.00 97.38 101 ALA A O 1
ATOM 791 N N . ASP A 1 102 ? 18.562 -8.605 -4.403 1.00 97.44 102 ASP A N 1
ATOM 792 C CA . ASP A 1 102 ? 19.657 -9.582 -4.429 1.00 97.44 102 ASP A CA 1
ATOM 793 C C . ASP A 1 102 ? 19.651 -10.428 -5.698 1.00 97.44 102 ASP A C 1
ATOM 795 O O . ASP A 1 102 ? 20.698 -10.664 -6.303 1.00 97.44 102 ASP A O 1
ATOM 799 N N . SER A 1 103 ? 18.469 -10.860 -6.132 1.00 97.19 103 SER A N 1
ATOM 800 C CA . SER A 1 103 ? 18.312 -11.654 -7.351 1.00 97.19 103 SER A CA 1
ATOM 801 C C . SER A 1 103 ? 18.733 -10.873 -8.597 1.00 97.19 103 SER A C 1
ATOM 803 O O . SER A 1 103 ? 19.372 -11.429 -9.492 1.00 97.19 103 SER A O 1
ATOM 805 N N . LEU A 1 104 ? 18.423 -9.575 -8.644 1.00 96.94 104 LEU A N 1
ATOM 806 C CA . LEU A 1 104 ? 18.874 -8.674 -9.701 1.00 96.94 104 LEU A CA 1
ATOM 807 C C . LEU A 1 104 ? 20.384 -8.430 -9.632 1.00 96.94 104 LEU A C 1
ATOM 809 O O . LEU A 1 104 ? 21.069 -8.580 -10.639 1.00 96.94 104 LEU A O 1
ATOM 813 N N . ILE A 1 105 ? 20.927 -8.128 -8.451 1.00 97.12 105 ILE A N 1
ATOM 814 C CA . ILE A 1 105 ? 22.364 -7.882 -8.258 1.00 97.12 105 ILE A CA 1
ATOM 815 C C . ILE A 1 105 ? 23.192 -9.087 -8.708 1.00 97.12 105 ILE A C 1
ATOM 817 O O . ILE A 1 105 ? 24.172 -8.916 -9.432 1.00 97.12 105 ILE A O 1
ATOM 821 N N . LYS A 1 106 ? 22.756 -10.309 -8.377 1.00 95.81 106 LYS A N 1
ATOM 822 C CA . LYS A 1 106 ? 23.386 -11.557 -8.843 1.00 95.81 106 LYS A CA 1
ATOM 823 C C . LYS A 1 106 ? 23.402 -11.695 -10.372 1.00 95.81 106 LYS A C 1
ATOM 825 O O . LYS A 1 106 ? 24.303 -12.334 -10.906 1.00 95.81 106 LYS A O 1
ATOM 830 N N . LYS A 1 107 ? 22.431 -11.108 -11.080 1.00 93.44 107 LYS A N 1
ATOM 831 C CA . LYS A 1 107 ? 22.371 -11.076 -12.555 1.00 93.44 107 LYS A CA 1
ATOM 832 C C . LYS A 1 107 ? 23.214 -9.956 -13.178 1.00 93.44 107 LYS A C 1
ATOM 834 O O . LYS A 1 107 ? 23.423 -9.980 -14.386 1.00 93.44 107 LYS A O 1
ATOM 839 N N . GLY A 1 108 ? 23.710 -9.016 -12.373 1.00 92.94 108 GLY A N 1
ATOM 840 C CA . GLY A 1 108 ? 24.470 -7.850 -12.815 1.00 92.94 108 GLY A CA 1
ATOM 841 C C . GLY A 1 108 ? 23.564 -6.676 -13.190 1.00 92.94 108 GLY A C 1
ATOM 842 O O . GLY A 1 108 ? 22.882 -6.703 -14.210 1.00 92.94 108 GLY A O 1
ATOM 843 N N . VAL A 1 109 ? 23.592 -5.618 -12.373 1.00 95.62 109 VAL A N 1
ATOM 844 C CA . VAL A 1 109 ? 22.783 -4.392 -12.560 1.00 95.62 109 VAL A CA 1
ATOM 845 C C . VAL A 1 109 ? 23.605 -3.110 -12.672 1.00 95.62 109 VAL A C 1
ATOM 847 O O . VAL A 1 109 ? 23.043 -2.019 -12.664 1.00 95.62 109 VAL A O 1
ATOM 850 N N . ASN A 1 110 ? 24.928 -3.216 -12.789 1.00 96.25 110 ASN A N 1
ATOM 851 C CA . ASN A 1 110 ? 25.790 -2.046 -12.929 1.00 96.25 110 ASN A CA 1
ATOM 852 C C . ASN A 1 110 ? 25.409 -1.246 -14.190 1.00 96.25 110 ASN A C 1
ATOM 854 O O . ASN A 1 110 ? 25.485 -1.774 -15.299 1.00 96.25 110 ASN A O 1
ATOM 858 N N . GLY A 1 111 ? 24.982 0.005 -14.011 1.00 96.94 111 GLY A N 1
ATOM 859 C CA . GLY A 1 111 ? 24.485 0.886 -15.071 1.00 96.94 111 GLY A CA 1
ATOM 860 C C . GLY A 1 111 ? 23.107 0.513 -15.633 1.00 96.94 111 GLY A C 1
ATOM 861 O O . GLY A 1 111 ? 22.665 1.122 -16.604 1.00 96.94 111 GLY A O 1
ATOM 862 N N . ALA A 1 112 ? 22.420 -0.485 -15.067 1.00 97.75 112 ALA A N 1
ATOM 863 C CA . ALA A 1 112 ? 21.109 -0.899 -15.553 1.00 97.75 112 ALA A CA 1
ATOM 864 C C . ALA A 1 112 ? 20.045 0.144 -15.197 1.00 97.75 112 ALA A C 1
ATOM 866 O O . ALA A 1 112 ? 19.923 0.545 -14.040 1.00 97.75 112 ALA A O 1
ATOM 867 N N . LYS A 1 113 ? 19.228 0.527 -16.179 1.00 98.50 113 LYS A N 1
ATOM 868 C CA . LYS A 1 113 ? 18.065 1.396 -15.999 1.00 98.50 113 LYS A CA 1
ATOM 869 C C . LYS A 1 113 ? 16.873 0.581 -15.536 1.00 98.50 113 LYS A C 1
ATOM 871 O O . LYS A 1 113 ? 16.438 -0.348 -16.224 1.00 98.50 113 LYS A O 1
ATOM 876 N N . ILE A 1 114 ? 16.326 0.956 -14.388 1.00 98.69 114 ILE A N 1
ATOM 877 C CA . ILE A 1 114 ? 15.249 0.239 -13.711 1.00 98.69 114 ILE A CA 1
ATOM 878 C C . ILE A 1 114 ? 14.091 1.200 -13.448 1.00 98.69 114 ILE A C 1
ATOM 880 O O . ILE A 1 114 ? 14.264 2.202 -12.757 1.00 98.69 114 ILE A O 1
ATOM 884 N N . LEU A 1 115 ? 12.906 0.873 -13.961 1.00 98.69 115 LEU A N 1
ATOM 885 C CA . LEU A 1 115 ? 11.659 1.561 -13.640 1.00 98.69 115 LEU A CA 1
ATOM 886 C C . LEU A 1 115 ? 10.949 0.813 -12.507 1.00 98.69 115 LEU A C 1
ATOM 888 O O . LEU A 1 115 ? 10.705 -0.390 -12.604 1.00 98.69 115 LEU A O 1
ATOM 892 N N . LEU A 1 116 ? 10.605 1.525 -11.435 1.00 98.62 116 LEU A N 1
ATOM 893 C CA . LEU A 1 116 ? 9.937 0.976 -10.254 1.00 98.62 116 LEU A CA 1
ATOM 894 C C . LEU A 1 116 ? 8.622 1.727 -9.972 1.00 98.62 116 LEU A C 1
ATOM 896 O O . LEU A 1 116 ? 8.613 2.672 -9.174 1.00 98.62 116 LEU A O 1
ATOM 900 N N . PRO A 1 117 ? 7.504 1.307 -10.594 1.00 98.25 117 PRO A N 1
ATOM 901 C CA . PRO A 1 117 ? 6.164 1.725 -10.204 1.00 98.25 117 PRO A CA 1
ATOM 902 C C . PRO A 1 117 ? 5.814 1.202 -8.807 1.00 98.25 117 PRO A C 1
ATOM 904 O O . PRO A 1 117 ? 5.905 -0.001 -8.540 1.00 98.25 117 PRO A O 1
ATOM 907 N N . ARG A 1 118 ? 5.406 2.083 -7.888 1.00 97.31 118 ARG A N 1
ATOM 908 C CA . ARG A 1 118 ? 5.058 1.691 -6.509 1.00 97.31 118 ARG A CA 1
ATOM 909 C C . ARG A 1 118 ? 4.095 2.667 -5.826 1.00 97.31 118 ARG A C 1
ATOM 911 O O . ARG A 1 118 ? 3.670 3.649 -6.423 1.00 97.31 118 ARG A O 1
ATOM 918 N N . ALA A 1 119 ? 3.740 2.388 -4.571 1.00 95.88 119 ALA A N 1
ATOM 919 C CA . ALA A 1 119 ? 3.003 3.338 -3.738 1.00 95.88 119 ALA A CA 1
ATOM 920 C C . ALA A 1 119 ? 3.834 4.607 -3.484 1.00 95.88 119 ALA A C 1
ATOM 922 O O . ALA A 1 119 ? 5.044 4.500 -3.287 1.00 95.88 119 ALA A O 1
ATOM 923 N N . LEU A 1 120 ? 3.186 5.769 -3.373 1.00 94.81 120 LEU A N 1
ATOM 924 C CA . LEU A 1 120 ? 3.834 7.045 -3.034 1.00 94.81 120 LEU A CA 1
ATOM 925 C C . LEU A 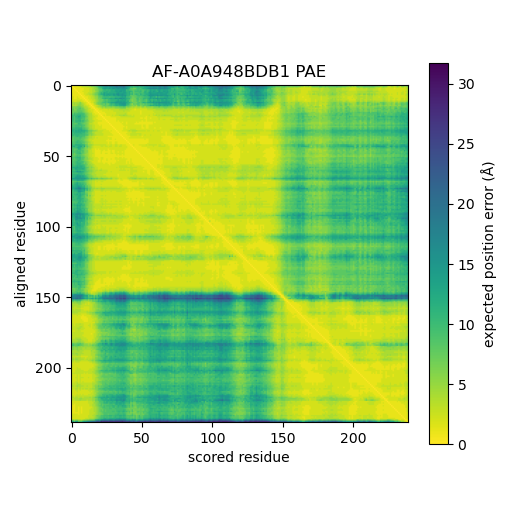1 120 ? 4.675 6.968 -1.750 1.00 94.81 120 LEU A C 1
ATOM 927 O O . LEU A 1 120 ? 5.757 7.541 -1.677 1.00 94.81 120 LEU A O 1
ATOM 931 N N . LYS A 1 121 ? 4.191 6.235 -0.742 1.00 90.00 121 LYS A N 1
ATOM 932 C CA . LYS A 1 121 ? 4.913 5.956 0.505 1.00 90.00 121 LYS A CA 1
ATOM 933 C C . LYS A 1 121 ? 5.197 4.465 0.595 1.00 90.00 121 LYS A C 1
ATOM 935 O O . LYS A 1 121 ? 4.265 3.677 0.759 1.00 90.00 121 LYS A O 1
ATOM 940 N N . ALA A 1 122 ? 6.463 4.076 0.502 1.00 89.12 122 ALA A N 1
ATOM 941 C CA . ALA A 1 122 ? 6.872 2.681 0.595 1.00 89.12 122 ALA A CA 1
ATOM 942 C C . ALA A 1 122 ? 8.342 2.546 1.037 1.00 89.12 122 ALA A C 1
ATOM 944 O O . ALA A 1 122 ? 9.086 3.518 1.036 1.00 89.12 122 ALA A O 1
ATOM 945 N N . HIS A 1 123 ? 8.753 1.343 1.451 1.00 88.94 123 HIS A N 1
ATOM 946 C CA . HIS A 1 123 ? 10.097 1.094 1.992 1.00 88.94 123 HIS A CA 1
ATOM 947 C C . HIS A 1 123 ? 11.207 1.299 0.951 1.00 88.94 123 HIS A C 1
ATOM 949 O O . HIS A 1 123 ? 11.143 0.730 -0.138 1.00 88.94 123 HIS A O 1
ATOM 955 N N . GLU A 1 124 ? 12.259 2.041 1.286 1.00 93.00 124 GLU A N 1
ATOM 956 C CA . GLU A 1 124 ? 13.322 2.412 0.335 1.00 93.00 124 GLU A CA 1
ATOM 957 C C . GLU A 1 124 ? 14.402 1.340 0.118 1.00 93.00 124 GLU A C 1
ATOM 959 O O . GLU A 1 124 ? 15.249 1.488 -0.756 1.00 93.00 124 GLU A O 1
ATOM 964 N N . ILE A 1 125 ? 14.319 0.204 0.813 1.00 95.12 125 ILE A N 1
ATOM 965 C CA . ILE A 1 125 ? 15.382 -0.810 0.804 1.00 95.12 125 ILE A CA 1
ATOM 966 C C . ILE A 1 125 ? 15.675 -1.350 -0.609 1.00 95.12 125 ILE A C 1
ATOM 968 O O . ILE A 1 125 ? 16.836 -1.452 -0.999 1.00 95.12 125 ILE A O 1
ATOM 972 N N . LEU A 1 126 ? 14.646 -1.655 -1.411 1.00 96.50 126 LEU A N 1
ATOM 973 C CA . LEU A 1 126 ? 14.819 -2.126 -2.796 1.00 96.50 126 LEU A CA 1
ATOM 974 C C . LEU A 1 126 ? 15.552 -1.098 -3.687 1.00 96.50 126 LEU A C 1
ATOM 976 O O . LEU A 1 126 ? 16.600 -1.448 -4.240 1.00 96.50 126 LEU A O 1
ATOM 980 N N . PRO A 1 127 ? 15.053 0.145 -3.868 1.00 97.56 127 PRO A N 1
ATOM 981 C CA . PRO A 1 127 ? 15.741 1.119 -4.712 1.00 97.56 127 PRO A CA 1
ATOM 982 C C . PRO A 1 127 ? 17.118 1.516 -4.162 1.00 97.56 127 PRO A C 1
ATOM 984 O O . PRO A 1 127 ? 18.043 1.683 -4.954 1.00 97.56 127 PRO A O 1
ATOM 987 N N . GLU A 1 128 ? 17.301 1.624 -2.844 1.00 98.00 128 GLU A N 1
ATOM 988 C CA . GLU A 1 128 ? 18.605 1.928 -2.237 1.00 98.00 128 GLU A CA 1
ATOM 989 C C . GLU A 1 128 ? 19.640 0.839 -2.520 1.00 98.00 128 GLU A C 1
ATOM 991 O O . GLU A 1 128 ? 20.749 1.137 -2.963 1.00 98.00 128 GLU A O 1
ATOM 996 N N . LYS A 1 129 ? 19.270 -0.430 -2.338 1.00 98.00 129 LYS A N 1
ATOM 997 C CA . LYS A 1 129 ? 20.170 -1.568 -2.551 1.00 98.00 129 LYS A CA 1
ATOM 998 C C . LYS A 1 129 ? 20.577 -1.720 -4.018 1.00 98.00 129 LYS A C 1
ATOM 1000 O O . LYS A 1 129 ? 21.740 -1.988 -4.309 1.00 98.00 129 LYS A O 1
ATOM 1005 N N . LEU A 1 130 ? 19.653 -1.484 -4.951 1.00 98.19 130 LEU A N 1
ATOM 1006 C CA . LEU A 1 130 ? 19.952 -1.474 -6.387 1.00 98.19 130 LEU A CA 1
ATOM 1007 C C . LEU A 1 130 ? 20.860 -0.299 -6.781 1.00 98.19 130 LEU A C 1
ATOM 1009 O O . LEU A 1 130 ? 21.822 -0.496 -7.523 1.00 98.19 130 LEU A O 1
ATOM 1013 N N . ARG A 1 131 ? 20.611 0.905 -6.250 1.00 98.38 131 ARG A N 1
ATOM 1014 C CA . ARG A 1 131 ? 21.484 2.074 -6.467 1.00 98.38 131 ARG A CA 1
ATOM 1015 C C . ARG A 1 131 ? 22.887 1.852 -5.903 1.00 98.38 131 ARG A C 1
ATOM 1017 O O . ARG A 1 131 ? 23.859 2.216 -6.553 1.00 98.38 131 ARG A O 1
ATOM 1024 N N . ALA A 1 132 ? 23.007 1.206 -4.741 1.00 98.00 132 ALA A N 1
ATOM 1025 C CA . ALA A 1 132 ? 24.297 0.830 -4.158 1.00 98.00 132 ALA A CA 1
ATOM 1026 C C . ALA A 1 132 ? 25.083 -0.166 -5.034 1.00 98.00 132 ALA A C 1
ATOM 1028 O O . ALA A 1 132 ? 26.308 -0.210 -4.972 1.00 98.00 132 ALA A O 1
ATOM 1029 N N . ALA A 1 133 ? 24.391 -0.927 -5.887 1.00 97.69 133 ALA A N 1
ATOM 1030 C CA . ALA A 1 133 ? 24.979 -1.779 -6.918 1.00 97.69 133 ALA A CA 1
ATOM 1031 C C . ALA A 1 133 ? 25.146 -1.067 -8.280 1.00 97.69 133 ALA A C 1
ATOM 1033 O O . ALA A 1 133 ? 25.269 -1.728 -9.313 1.00 97.69 133 ALA A O 1
ATOM 1034 N N . ASN A 1 134 ? 25.160 0.272 -8.282 1.00 98.00 134 ASN A N 1
ATOM 1035 C CA . ASN A 1 134 ? 25.297 1.154 -9.444 1.00 98.00 134 ASN A CA 1
ATOM 1036 C C . ASN A 1 134 ? 24.166 1.061 -10.486 1.00 98.00 134 ASN A C 1
ATOM 1038 O O . ASN A 1 134 ? 24.381 1.409 -11.646 1.00 98.00 134 ASN A O 1
ATOM 1042 N N . ALA A 1 135 ? 22.963 0.617 -10.114 1.00 98.38 135 ALA A N 1
ATOM 1043 C CA . ALA A 1 135 ? 21.804 0.696 -11.003 1.00 98.38 135 ALA A CA 1
ATOM 1044 C C . ALA A 1 135 ? 21.192 2.111 -11.030 1.00 98.38 135 ALA A C 1
ATOM 1046 O O . ALA A 1 135 ? 21.116 2.801 -10.010 1.00 98.38 135 ALA A O 1
ATOM 1047 N N . GLU A 1 136 ? 20.667 2.516 -12.184 1.00 98.31 136 GLU A N 1
ATOM 1048 C CA . GLU A 1 136 ? 19.896 3.747 -12.367 1.00 98.31 136 GLU A CA 1
ATOM 1049 C C . GLU A 1 136 ? 18.408 3.473 -12.094 1.00 98.31 136 GLU A C 1
ATOM 1051 O O . GLU A 1 136 ? 17.668 3.029 -12.972 1.00 98.31 136 GLU A O 1
ATOM 1056 N N . VAL A 1 137 ? 17.957 3.716 -10.859 1.00 98.44 137 VAL A N 1
ATOM 1057 C CA . VAL A 1 137 ? 16.579 3.400 -10.435 1.00 98.44 137 VAL A CA 1
ATOM 1058 C C . VAL A 1 137 ? 15.668 4.628 -10.473 1.00 98.44 137 VAL A C 1
ATOM 1060 O O . VAL A 1 137 ? 15.772 5.515 -9.616 1.00 98.44 137 VAL A O 1
ATOM 1063 N N . THR A 1 138 ? 14.718 4.631 -11.410 1.00 98.50 138 THR A N 1
ATOM 1064 C CA . THR A 1 138 ? 13.606 5.587 -11.493 1.00 98.50 138 THR A CA 1
ATOM 1065 C C . THR A 1 138 ? 12.411 5.062 -10.699 1.00 98.50 138 THR A C 1
ATOM 1067 O O . THR A 1 138 ? 11.776 4.082 -11.085 1.00 98.50 138 THR A O 1
ATOM 1070 N N . VAL A 1 139 ? 12.096 5.711 -9.578 1.00 98.31 139 VAL A N 1
ATOM 1071 C CA . VAL A 1 139 ? 10.923 5.383 -8.756 1.00 98.31 139 VAL A CA 1
ATOM 1072 C C . VAL A 1 139 ? 9.757 6.256 -9.194 1.00 98.31 139 VAL A C 1
ATOM 1074 O O . VAL A 1 139 ? 9.904 7.473 -9.238 1.00 98.31 139 VAL A O 1
ATOM 1077 N N . VAL A 1 140 ? 8.613 5.640 -9.490 1.00 98.12 140 VAL A N 1
ATOM 1078 C CA . VAL A 1 140 ? 7.408 6.354 -9.927 1.00 98.12 140 VAL A CA 1
ATOM 1079 C C . VAL A 1 140 ? 6.224 5.960 -9.043 1.00 98.12 140 VAL A C 1
ATOM 1081 O O . VAL A 1 140 ? 5.820 4.792 -9.037 1.00 98.12 140 VAL A O 1
ATOM 1084 N N . PRO A 1 141 ? 5.647 6.903 -8.282 1.00 97.88 141 PRO A N 1
ATOM 1085 C CA . PRO A 1 141 ? 4.381 6.687 -7.600 1.00 97.88 141 PRO A CA 1
ATOM 1086 C C . PRO A 1 141 ? 3.259 6.429 -8.609 1.00 97.88 141 PRO A C 1
ATOM 1088 O O . PRO A 1 141 ? 3.034 7.229 -9.508 1.00 97.88 141 PRO A O 1
ATOM 1091 N N . VAL A 1 142 ? 2.538 5.319 -8.457 1.00 98.25 142 VAL A N 1
ATOM 1092 C CA . VAL A 1 142 ? 1.372 4.993 -9.306 1.00 98.25 142 VAL A CA 1
ATOM 1093 C C . VAL A 1 142 ? 0.084 4.847 -8.517 1.00 98.25 142 VAL A C 1
ATOM 1095 O O . VAL A 1 142 ? -0.986 4.737 -9.096 1.00 98.25 142 VAL A O 1
ATOM 1098 N N . TYR A 1 143 ? 0.172 4.860 -7.193 1.00 97.25 143 TYR A N 1
ATOM 1099 C CA . TYR A 1 143 ? -0.974 4.966 -6.304 1.00 97.25 143 TYR A CA 1
ATOM 1100 C C . TYR A 1 143 ? -0.523 5.523 -4.962 1.00 97.25 143 TYR A C 1
ATOM 1102 O O . TYR A 1 143 ? 0.668 5.525 -4.632 1.00 97.25 143 TYR A O 1
ATOM 1110 N N . GLN A 1 144 ? -1.479 5.933 -4.149 1.00 94.88 144 GLN A N 1
ATOM 1111 C CA . GLN A 1 144 ? -1.237 6.330 -2.773 1.00 94.88 144 GLN A CA 1
ATOM 1112 C C . GLN A 1 144 ? -2.302 5.764 -1.847 1.00 94.88 144 GLN A C 1
ATOM 1114 O O . GLN A 1 144 ? -3.446 5.546 -2.240 1.00 94.88 144 GLN A O 1
ATOM 1119 N N . ASN A 1 145 ? -1.895 5.517 -0.604 1.00 90.31 145 ASN A N 1
ATOM 1120 C CA . ASN A 1 145 ? -2.835 5.261 0.474 1.00 90.31 145 ASN A CA 1
ATOM 1121 C C . ASN A 1 145 ? -3.383 6.610 0.934 1.00 90.31 145 ASN A C 1
ATOM 1123 O O . ASN A 1 145 ? -2.610 7.456 1.390 1.00 90.31 145 ASN A O 1
ATOM 1127 N N . ILE A 1 146 ? -4.694 6.779 0.844 1.00 88.44 146 ILE A N 1
ATOM 1128 C CA . ILE A 1 146 ? -5.411 7.929 1.381 1.00 88.44 146 ILE A CA 1
ATOM 1129 C C . ILE A 1 146 ? -6.336 7.488 2.505 1.00 88.44 146 ILE A C 1
ATOM 1131 O O . ILE A 1 146 ? -6.707 6.318 2.627 1.00 88.44 146 ILE A O 1
ATOM 1135 N N . MET A 1 147 ? -6.721 8.455 3.322 1.00 83.81 147 MET A N 1
ATOM 1136 C CA . MET A 1 147 ? -7.861 8.297 4.205 1.00 83.81 147 MET A CA 1
ATOM 1137 C C . MET A 1 147 ? -9.134 8.400 3.354 1.00 83.81 147 MET A C 1
ATOM 1139 O O . MET A 1 147 ? -9.248 9.354 2.577 1.00 83.81 147 MET A O 1
ATOM 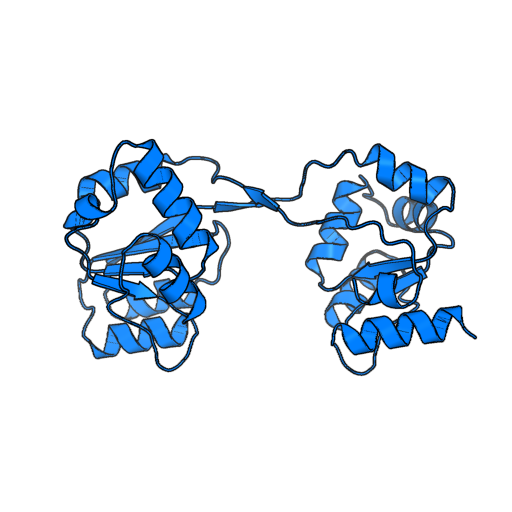1143 N N . PRO A 1 148 ? -10.052 7.426 3.425 1.00 80.25 148 PRO A N 1
ATOM 1144 C CA . PRO A 1 148 ? -11.315 7.498 2.704 1.00 80.25 148 PRO A CA 1
ATOM 1145 C C . PRO A 1 148 ? -12.100 8.748 3.101 1.00 80.25 148 PRO A C 1
ATOM 1147 O O . PRO A 1 148 ? -12.167 9.088 4.276 1.00 80.25 148 PRO A O 1
ATOM 1150 N N . GLN A 1 149 ? -12.711 9.405 2.119 1.00 69.25 149 GLN A N 1
ATOM 1151 C CA . GLN A 1 149 ? -13.740 10.417 2.355 1.00 69.25 149 GLN A CA 1
ATOM 1152 C C . GLN A 1 149 ? -15.060 9.657 2.540 1.00 69.25 149 GLN A C 1
ATOM 1154 O O . GLN A 1 149 ? -15.760 9.394 1.561 1.00 69.25 149 GLN A O 1
ATOM 1159 N N . LEU A 1 150 ? -15.337 9.176 3.752 1.00 64.88 150 LEU A N 1
ATOM 1160 C CA . LEU A 1 150 ? -16.641 8.593 4.073 1.00 64.88 150 LEU A CA 1
ATOM 1161 C C . LEU A 1 150 ? -17.574 9.692 4.583 1.00 64.88 150 LEU A C 1
ATOM 1163 O O . LEU A 1 150 ? -17.132 10.751 5.020 1.00 64.88 150 LEU A O 1
ATOM 1167 N N . ASP A 1 151 ? -18.883 9.446 4.511 1.00 64.88 151 ASP A N 1
ATOM 1168 C CA . ASP A 1 151 ? -19.849 10.264 5.241 1.00 64.88 151 ASP A CA 1
ATOM 1169 C C . ASP A 1 151 ? -19.728 9.950 6.739 1.00 64.88 151 ASP A C 1
ATOM 1171 O O . ASP A 1 151 ? -20.456 9.122 7.301 1.00 64.88 151 ASP A O 1
ATOM 1175 N N . ASP A 1 152 ? -18.739 10.583 7.367 1.00 67.81 152 ASP A N 1
ATOM 1176 C CA . ASP A 1 152 ? -18.367 10.390 8.767 1.00 67.81 152 ASP A CA 1
ATOM 1177 C C . ASP A 1 152 ? -19.489 10.819 9.726 1.00 67.81 152 ASP A C 1
ATOM 1179 O O . ASP A 1 152 ? -19.523 10.378 10.877 1.00 67.81 152 ASP A O 1
ATOM 1183 N N . ALA A 1 153 ? -20.466 11.605 9.248 1.00 73.19 153 ALA A N 1
ATOM 1184 C CA . ALA A 1 153 ? -21.641 11.980 10.027 1.00 73.19 153 ALA A CA 1
ATOM 1185 C C . ALA A 1 153 ? -22.522 10.767 10.355 1.00 73.19 153 ALA A C 1
ATOM 1187 O O . ALA A 1 153 ? -23.081 10.704 11.449 1.00 73.19 153 ALA A O 1
ATOM 1188 N N . SER A 1 154 ? -22.616 9.790 9.445 1.00 82.00 154 SER A N 1
ATOM 1189 C CA . SER A 1 154 ? -23.392 8.567 9.679 1.00 82.00 154 SER A CA 1
ATOM 1190 C C . SER A 1 154 ? -22.778 7.718 10.795 1.00 82.00 154 SER A C 1
ATOM 1192 O O . SER A 1 154 ? -23.456 7.390 11.759 1.00 82.00 154 SER A O 1
ATOM 1194 N N . LEU A 1 155 ? -21.474 7.435 10.723 1.00 85.19 155 LEU A N 1
ATOM 1195 C CA . LEU A 1 155 ? -20.774 6.621 11.719 1.00 85.19 155 LEU A CA 1
ATOM 1196 C C . LEU A 1 155 ? -20.720 7.311 13.082 1.00 85.19 155 LEU A C 1
ATOM 1198 O O . LEU A 1 155 ? -20.928 6.668 14.107 1.00 85.19 155 LEU A O 1
ATOM 1202 N N . LYS A 1 156 ? -20.458 8.621 13.096 1.00 87.12 156 LYS A N 1
ATOM 1203 C CA . LYS A 1 156 ? -20.473 9.401 14.331 1.00 87.12 156 LYS A CA 1
ATOM 1204 C C . LYS A 1 156 ? -21.848 9.359 14.994 1.00 87.12 156 LYS A C 1
ATOM 1206 O O . LYS A 1 156 ? -21.913 9.140 16.197 1.00 87.12 156 LYS A O 1
AT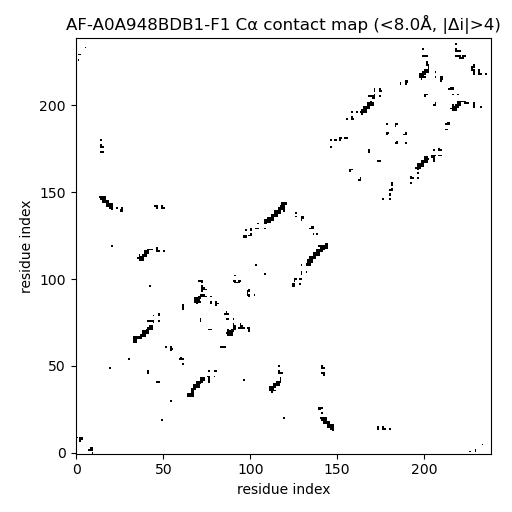OM 1211 N N . ARG A 1 157 ? -22.927 9.491 14.213 1.00 87.81 157 ARG A N 1
ATOM 1212 C CA . ARG A 1 157 ? -24.300 9.375 14.716 1.00 87.81 157 ARG A CA 1
ATOM 1213 C C . ARG A 1 157 ? -24.581 7.992 15.302 1.00 87.81 157 ARG A C 1
ATOM 1215 O O . ARG A 1 157 ? -25.103 7.935 16.403 1.00 87.81 157 ARG A O 1
ATOM 1222 N N . GLU A 1 158 ? -24.199 6.907 14.628 1.00 90.06 158 GLU A N 1
ATOM 1223 C CA . GLU A 1 158 ? -24.383 5.542 15.158 1.00 90.06 158 GLU A CA 1
ATOM 1224 C C . GLU A 1 158 ? -23.701 5.362 16.525 1.00 90.06 158 GLU A C 1
ATOM 1226 O O . GLU A 1 158 ? -24.258 4.752 17.437 1.00 90.06 158 GLU A O 1
ATOM 1231 N N . ILE A 1 159 ? -22.504 5.936 16.690 1.00 91.50 159 ILE A N 1
ATOM 1232 C CA . ILE A 1 159 ? -21.787 5.923 17.969 1.00 91.50 159 ILE A CA 1
ATOM 1233 C C . ILE A 1 159 ? -22.528 6.769 19.019 1.00 91.50 159 ILE A C 1
ATOM 1235 O O . ILE A 1 159 ? -22.742 6.303 20.135 1.00 91.50 159 ILE A O 1
ATOM 1239 N N . GLU A 1 160 ? -22.940 7.993 18.673 1.00 90.12 160 GLU A N 1
ATOM 1240 C CA . GLU A 1 160 ? -23.649 8.911 19.582 1.00 90.12 160 GLU A CA 1
ATOM 1241 C C . GLU A 1 160 ? -25.025 8.383 20.017 1.00 90.12 160 GLU A C 1
ATOM 1243 O O . GLU A 1 160 ? -25.449 8.625 21.148 1.00 90.12 160 GLU A O 1
ATOM 1248 N N . GLU A 1 161 ? -25.715 7.659 19.136 1.00 91.94 161 GLU A N 1
ATOM 1249 C CA . GLU A 1 161 ? -27.006 7.018 19.405 1.00 91.94 161 GLU A CA 1
ATOM 1250 C C . GLU A 1 161 ? -26.863 5.726 20.227 1.00 91.94 161 GLU A C 1
ATOM 1252 O O . GLU A 1 161 ? -27.862 5.206 20.724 1.00 91.94 161 GLU A O 1
ATOM 1257 N N . GLY A 1 162 ? -25.631 5.248 20.442 1.00 91.50 162 GLY A N 1
ATOM 1258 C CA . GLY A 1 162 ? -25.349 4.051 21.232 1.00 91.50 162 GLY A CA 1
ATOM 1259 C C . GLY A 1 162 ? -25.601 2.743 20.482 1.00 91.50 162 GLY A C 1
ATOM 1260 O O . GLY A 1 162 ? -25.773 1.710 21.120 1.00 91.50 162 GLY A O 1
ATOM 1261 N N . ASN A 1 163 ? -25.604 2.772 19.147 1.00 93.12 163 ASN A N 1
ATOM 1262 C CA . ASN A 1 163 ? -25.807 1.590 18.303 1.00 93.12 163 ASN A CA 1
ATOM 1263 C C . ASN A 1 163 ? -24.510 0.783 18.090 1.00 93.12 163 ASN A C 1
ATOM 1265 O O . ASN A 1 163 ? -24.517 -0.225 17.389 1.00 93.12 163 ASN A O 1
ATOM 1269 N N . ILE A 1 164 ? -23.383 1.230 18.662 1.00 95.44 164 ILE A N 1
ATOM 1270 C CA . ILE A 1 164 ? -22.070 0.586 18.529 1.00 95.44 164 ILE A CA 1
ATOM 1271 C C . ILE A 1 164 ? -21.595 0.062 19.884 1.00 95.44 164 ILE A C 1
ATOM 1273 O O . ILE A 1 164 ? -21.169 0.832 20.744 1.00 95.44 164 ILE A O 1
ATOM 1277 N N . ASP A 1 165 ? -21.580 -1.261 20.040 1.00 96.00 165 ASP A N 1
ATOM 1278 C CA . ASP A 1 165 ? -21.087 -1.914 21.259 1.00 96.00 165 ASP A CA 1
ATOM 1279 C C . ASP A 1 165 ? -19.557 -2.000 21.313 1.00 96.00 165 ASP A C 1
ATOM 1281 O O . ASP A 1 165 ? -18.945 -1.885 22.379 1.00 96.00 165 ASP A O 1
ATOM 1285 N N . VAL A 1 166 ? -18.916 -2.229 20.161 1.00 96.81 166 VAL A N 1
ATOM 1286 C CA . VAL A 1 166 ? -17.472 -2.464 20.067 1.00 96.81 166 VAL A CA 1
ATOM 1287 C C . VAL A 1 166 ? -16.876 -1.918 18.773 1.00 96.81 166 VAL A C 1
ATOM 1289 O O . VAL A 1 166 ? -17.422 -2.096 17.688 1.00 96.81 166 VAL A O 1
ATOM 1292 N N . VAL A 1 167 ? -15.697 -1.304 18.881 1.00 95.94 167 VAL A N 1
ATOM 1293 C CA . VAL A 1 167 ? -14.850 -0.917 17.747 1.00 95.94 167 VAL A CA 1
ATOM 1294 C C . VAL A 1 167 ? -13.581 -1.760 17.757 1.00 95.94 167 VAL A C 1
ATOM 1296 O O . VAL A 1 167 ? -12.885 -1.862 18.770 1.00 95.94 167 VAL A O 1
ATOM 1299 N N . THR A 1 168 ? -13.253 -2.357 16.613 1.00 95.94 168 THR A N 1
ATOM 1300 C CA . THR A 1 168 ? -12.112 -3.269 16.469 1.00 95.94 168 THR A CA 1
ATOM 1301 C C . THR A 1 168 ? -11.010 -2.666 15.601 1.00 95.94 168 THR A C 1
ATOM 1303 O O . THR A 1 168 ? -11.284 -2.195 14.498 1.00 95.94 168 THR A O 1
ATOM 1306 N N . PHE A 1 169 ? -9.751 -2.756 16.038 1.00 95.88 169 PHE A N 1
ATOM 1307 C CA . PHE A 1 169 ? -8.594 -2.264 15.287 1.00 95.88 169 PHE A CA 1
ATOM 1308 C C . PHE A 1 169 ? -7.561 -3.362 15.024 1.00 95.88 169 PHE A C 1
ATOM 1310 O O . PHE A 1 169 ? -7.030 -3.992 15.944 1.00 95.88 169 PHE A O 1
ATOM 1317 N N . THR A 1 170 ? -7.203 -3.533 13.750 1.00 93.94 170 THR A N 1
ATOM 1318 C CA . THR A 1 170 ? -6.233 -4.542 13.291 1.00 93.94 170 THR A CA 1
ATOM 1319 C C . THR A 1 170 ? -4.849 -3.962 13.000 1.00 93.94 170 THR A C 1
ATOM 1321 O O . THR A 1 170 ? -3.900 -4.701 12.752 1.00 93.94 170 THR A O 1
ATOM 1324 N N . SER A 1 171 ? -4.682 -2.639 13.066 1.00 92.00 171 SER A N 1
ATOM 1325 C CA . SER A 1 171 ? -3.365 -2.007 12.961 1.00 92.00 171 SER A CA 1
ATOM 1326 C C . SER A 1 171 ? -3.326 -0.622 13.602 1.00 92.00 171 SER A C 1
ATOM 1328 O O . SER A 1 171 ? -4.342 0.058 13.736 1.00 92.00 171 SER A O 1
ATOM 1330 N N . SER A 1 172 ? -2.128 -0.153 13.953 1.00 92.00 172 SER A N 1
ATOM 1331 C CA . SER A 1 172 ? -1.944 1.192 14.509 1.00 92.00 172 SER A CA 1
ATOM 1332 C C . SER A 1 172 ? -2.461 2.305 13.588 1.00 92.00 172 SER A C 1
ATOM 1334 O O . SER A 1 172 ? -2.961 3.306 14.092 1.00 92.00 172 SER A O 1
ATOM 1336 N N . SER A 1 173 ? -2.323 2.169 12.266 1.00 88.94 173 SER A N 1
ATOM 1337 C CA . SER A 1 173 ? -2.780 3.196 11.321 1.00 88.94 173 SER A CA 1
ATOM 1338 C C . SER A 1 173 ? -4.303 3.269 11.248 1.00 88.94 173 SER A C 1
ATOM 1340 O O . SER A 1 173 ? -4.846 4.357 11.092 1.00 88.94 173 SER A O 1
ATOM 1342 N N . THR A 1 174 ? -5.002 2.141 11.426 1.00 91.75 174 THR A N 1
ATOM 1343 C CA . THR A 1 174 ? -6.476 2.138 11.455 1.00 91.75 174 THR A CA 1
ATOM 1344 C C . THR A 1 174 ? -7.027 2.948 12.628 1.00 91.75 174 THR A C 1
ATOM 1346 O O . THR A 1 174 ? -8.022 3.639 12.459 1.00 91.75 174 THR A O 1
ATOM 1349 N N . VAL A 1 175 ? -6.332 2.958 13.775 1.00 93.44 175 VAL A N 1
ATOM 1350 C CA . VAL A 1 175 ? -6.695 3.782 14.942 1.00 93.44 175 VAL A CA 1
ATOM 1351 C C . VAL A 1 175 ? -6.563 5.265 14.613 1.00 93.44 175 VAL A C 1
ATOM 1353 O O . VAL A 1 175 ? -7.504 6.029 14.788 1.00 93.44 175 VAL A O 1
ATOM 1356 N N . THR A 1 176 ? -5.393 5.684 14.120 1.00 90.94 176 THR A N 1
ATOM 1357 C CA . THR A 1 176 ? -5.138 7.103 13.834 1.00 90.94 176 THR A CA 1
ATOM 1358 C C . THR A 1 176 ? -6.053 7.634 12.740 1.00 90.94 176 THR A C 1
ATOM 1360 O O . THR A 1 176 ? -6.531 8.757 12.843 1.00 90.94 176 THR A O 1
ATOM 1363 N N . ASN A 1 177 ? -6.318 6.823 11.715 1.00 89.88 177 ASN A N 1
ATOM 1364 C CA . ASN A 1 177 ? -7.180 7.222 10.613 1.00 89.88 177 ASN A CA 1
ATOM 1365 C C . ASN A 1 177 ? -8.646 7.292 11.047 1.00 89.88 177 ASN A C 1
ATOM 1367 O O . ASN A 1 177 ? -9.306 8.264 10.720 1.00 89.88 177 ASN A O 1
ATOM 1371 N N . PHE A 1 178 ? -9.137 6.327 11.830 1.00 91.12 178 PHE A N 1
ATOM 1372 C CA . PHE A 1 178 ? -10.503 6.355 12.363 1.00 91.12 178 PHE A CA 1
ATOM 1373 C C . PHE A 1 178 ? -10.789 7.623 13.177 1.00 91.12 178 PHE A C 1
ATOM 1375 O O . PHE A 1 178 ? -11.802 8.280 12.960 1.00 91.12 178 PHE A O 1
ATOM 1382 N N . LEU A 1 179 ? -9.879 8.002 14.081 1.00 90.31 179 LEU A N 1
ATOM 1383 C CA . LEU A 1 179 ? -10.047 9.207 14.902 1.00 90.31 179 LEU A CA 1
ATOM 1384 C C . LEU A 1 179 ? -10.039 10.486 14.053 1.00 90.31 179 LEU A C 1
ATOM 1386 O O . LEU A 1 179 ? -10.855 11.377 14.277 1.00 90.31 179 LEU A O 1
ATOM 1390 N N . ALA A 1 180 ? -9.155 10.547 13.054 1.00 87.81 180 ALA A N 1
ATOM 1391 C CA . ALA A 1 180 ? -9.092 11.666 12.122 1.00 87.81 180 ALA A CA 1
ATOM 1392 C C . ALA A 1 180 ? -10.355 11.776 11.248 1.00 87.81 180 ALA A C 1
ATOM 1394 O O . ALA A 1 180 ? -10.841 12.883 11.044 1.00 87.81 180 ALA A O 1
ATOM 1395 N N . MET A 1 181 ? -10.913 10.650 10.787 1.00 86.31 181 MET A N 1
ATOM 1396 C CA . MET A 1 181 ? -12.177 10.610 10.034 1.00 86.31 181 MET A CA 1
ATOM 1397 C C . MET A 1 181 ? -13.345 11.149 10.867 1.00 86.31 181 MET A C 1
ATOM 1399 O O . MET A 1 181 ? -14.126 11.969 10.407 1.00 86.31 181 MET A O 1
ATOM 1403 N N . LEU A 1 182 ? -13.422 10.793 12.150 1.00 86.44 182 LEU A N 1
ATOM 1404 C CA . LEU A 1 182 ? -14.457 11.322 13.047 1.00 86.44 182 LEU A CA 1
ATOM 1405 C C . LEU A 1 182 ? -14.253 12.801 13.441 1.00 86.44 182 LEU A C 1
ATOM 1407 O O . LEU A 1 182 ? -15.062 13.351 14.200 1.00 86.44 182 LEU A O 1
ATOM 1411 N N . GLY A 1 183 ? -13.187 13.442 12.944 1.00 85.94 183 GLY A N 1
ATOM 1412 C CA . GLY A 1 183 ? -12.833 14.826 13.250 1.00 85.94 183 GLY A CA 1
ATOM 1413 C C . GLY A 1 183 ? -12.501 15.039 14.726 1.00 85.94 183 GLY A C 1
ATOM 1414 O O . GLY A 1 183 ? -12.839 16.081 15.279 1.00 85.94 183 GLY A O 1
ATOM 1415 N N . LEU A 1 184 ? -11.925 14.031 15.387 1.00 83.81 184 LEU A N 1
ATOM 1416 C CA . LEU A 1 184 ? -11.604 14.084 16.811 1.00 83.81 184 LEU A CA 1
ATOM 1417 C C . LEU A 1 184 ? -10.143 14.495 16.984 1.00 83.81 184 LEU A C 1
ATOM 1419 O O . LEU A 1 184 ? -9.231 13.721 16.685 1.00 83.81 184 LEU A O 1
ATOM 1423 N N . GLU A 1 185 ? -9.920 15.710 17.475 1.00 82.06 185 GLU A N 1
ATOM 1424 C CA . GLU A 1 185 ? -8.574 16.278 17.607 1.00 82.06 185 GLU A CA 1
ATOM 1425 C C . GLU A 1 185 ? -8.066 16.215 19.050 1.00 82.06 185 GLU A C 1
ATOM 1427 O O . GLU A 1 185 ? -6.859 16.124 19.294 1.00 82.06 185 GLU A O 1
ATOM 1432 N N . THR A 1 186 ? -8.982 16.228 20.020 1.00 89.56 186 THR A N 1
ATOM 1433 C CA . THR A 1 186 ? -8.654 16.243 21.448 1.00 89.56 186 THR A CA 1
ATOM 1434 C C . THR A 1 186 ? -9.011 14.929 22.139 1.00 89.56 186 THR A C 1
ATOM 1436 O O . THR A 1 186 ? -9.984 14.260 21.801 1.00 89.56 186 THR A O 1
ATOM 1439 N N . GLN A 1 187 ? -8.247 14.560 23.173 1.00 90.56 187 GLN A N 1
ATOM 1440 C CA . GLN A 1 187 ? -8.556 13.365 23.972 1.00 90.56 187 GLN A CA 1
ATOM 1441 C C . GLN A 1 187 ? -9.933 13.448 24.642 1.00 90.56 187 GLN A C 1
ATOM 1443 O O . GLN A 1 187 ? -10.580 12.421 24.815 1.00 90.56 187 GLN A O 1
ATOM 1448 N N . GLU A 1 188 ? -10.392 14.652 24.989 1.00 91.88 188 GLU A N 1
ATOM 1449 C CA . GLU A 1 188 ? -11.711 14.868 25.587 1.00 91.88 188 GLU A CA 1
ATOM 1450 C C . GLU A 1 188 ? -12.840 14.530 24.604 1.00 91.88 188 GLU A C 1
ATOM 1452 O O . GLU A 1 188 ? -13.755 13.787 24.955 1.00 91.88 188 GLU A O 1
ATOM 1457 N N . GLU A 1 189 ? -12.753 14.996 23.354 1.00 91.12 189 GLU A N 1
ATOM 1458 C CA . GLU A 1 189 ? -13.719 14.648 22.302 1.00 91.12 189 GLU A CA 1
ATOM 1459 C C . GLU A 1 189 ? -13.739 13.145 22.031 1.00 91.12 189 GLU A C 1
ATOM 1461 O O . GLU A 1 189 ? -14.811 12.547 21.930 1.00 91.12 189 GLU A O 1
ATOM 1466 N N . ILE A 1 190 ? -12.554 12.532 21.961 1.00 92.31 190 ILE A N 1
ATOM 1467 C CA . ILE A 1 190 ? -12.392 11.095 21.733 1.00 92.31 190 ILE A CA 1
ATOM 1468 C C . ILE A 1 190 ? -13.058 10.292 22.854 1.00 92.31 190 ILE A C 1
ATOM 1470 O O . ILE A 1 190 ? -13.865 9.403 22.584 1.00 92.31 190 ILE A O 1
ATOM 1474 N N . GLN A 1 191 ? -12.736 10.611 24.109 1.00 92.00 191 GLN A N 1
ATOM 1475 C CA . GLN A 1 191 ? -13.287 9.925 25.275 1.00 92.00 191 GLN A CA 1
ATOM 1476 C C . GLN A 1 191 ? -14.793 10.125 25.397 1.00 92.00 191 GLN A C 1
ATOM 1478 O O . GLN A 1 191 ? -15.491 9.194 25.783 1.00 92.00 191 GLN A O 1
ATOM 1483 N N . LYS A 1 192 ? -15.295 11.320 25.068 1.00 92.94 192 LYS A N 1
ATOM 1484 C CA . LYS A 1 192 ? -16.724 11.624 25.113 1.00 92.94 192 LYS A CA 1
ATOM 1485 C C . LYS A 1 192 ? -17.502 10.837 24.064 1.00 92.94 192 LYS A C 1
ATOM 1487 O O . LYS A 1 192 ? -18.537 10.275 24.402 1.00 92.94 192 LYS A O 1
ATOM 1492 N N . LEU A 1 193 ? -17.029 10.814 22.817 1.00 92.31 193 LEU A N 1
ATOM 1493 C CA . LEU A 1 193 ? -17.730 10.125 21.734 1.00 92.31 193 LEU A CA 1
ATOM 1494 C C . LEU A 1 193 ? -17.726 8.609 21.946 1.00 92.31 193 LEU A C 1
ATOM 1496 O O . LEU A 1 193 ? -18.754 7.968 21.794 1.00 92.31 193 LEU A O 1
ATOM 1500 N N . LEU A 1 194 ? -16.581 8.038 22.326 1.00 93.81 194 LEU A N 1
ATOM 1501 C CA . LEU A 1 194 ? -16.437 6.593 22.534 1.00 93.81 194 LEU A CA 1
ATOM 1502 C C . LEU A 1 194 ? -16.777 6.162 23.969 1.00 93.81 194 LEU A C 1
ATOM 1504 O O . LEU A 1 194 ? -16.446 5.051 24.382 1.00 93.81 194 LEU A O 1
ATOM 1508 N N . ALA A 1 195 ? -17.434 7.026 24.746 1.00 91.50 195 ALA A N 1
ATOM 1509 C CA . ALA A 1 195 ? -17.873 6.691 26.090 1.00 91.50 195 ALA A CA 1
ATOM 1510 C C . ALA A 1 195 ? -18.883 5.536 26.038 1.00 91.50 195 ALA A C 1
ATOM 1512 O O . ALA A 1 195 ? -19.939 5.644 25.426 1.00 91.50 195 ALA A O 1
ATOM 1513 N N . GLY A 1 196 ? -18.565 4.427 26.707 1.00 90.06 196 GLY A N 1
ATOM 1514 C CA . GLY A 1 196 ? -19.420 3.235 26.738 1.00 90.06 196 GLY A CA 1
ATOM 1515 C C . GLY A 1 196 ? -19.166 2.240 25.604 1.00 90.06 196 GLY A C 1
ATOM 1516 O O . GLY A 1 196 ? -19.535 1.077 25.753 1.00 90.06 196 GLY A O 1
ATOM 1517 N N . VAL A 1 197 ? -18.452 2.642 24.552 1.00 96.38 197 VAL A N 1
ATOM 1518 C CA . VAL A 1 197 ? -18.062 1.760 23.447 1.00 96.38 197 VAL A CA 1
ATOM 1519 C C . VAL A 1 197 ? -16.821 0.962 23.834 1.00 96.38 197 VAL A C 1
ATOM 1521 O O . VAL A 1 197 ? -15.830 1.521 24.307 1.00 96.38 197 VAL A O 1
ATOM 1524 N N . LYS A 1 198 ? -16.850 -0.356 23.627 1.00 97.81 198 LYS A N 1
ATOM 1525 C CA . LYS A 1 198 ? -15.693 -1.223 23.884 1.00 97.81 198 LYS A CA 1
ATOM 1526 C C . LYS A 1 198 ? -14.670 -1.110 22.773 1.00 97.81 198 LYS A C 1
ATOM 1528 O O . LYS A 1 198 ? -15.017 -0.984 21.602 1.00 97.81 198 LYS A O 1
ATOM 1533 N N . ILE A 1 199 ? -13.392 -1.199 23.120 1.00 98.06 199 ILE A N 1
ATOM 1534 C CA . ILE A 1 199 ? -12.314 -1.124 22.136 1.00 98.06 199 ILE A CA 1
ATOM 1535 C C . ILE A 1 199 ? -11.513 -2.419 22.135 1.00 98.06 199 ILE A C 1
ATOM 1537 O O . ILE A 1 199 ? -10.879 -2.788 23.128 1.00 98.06 199 ILE A O 1
ATOM 1541 N N . ALA A 1 200 ? -11.499 -3.076 20.976 1.00 98.00 200 ALA A N 1
ATOM 1542 C CA . ALA A 1 200 ? -10.730 -4.282 20.730 1.00 98.00 200 ALA A CA 1
ATOM 1543 C C . ALA A 1 200 ? -9.492 -3.989 19.871 1.00 98.00 200 ALA A C 1
ATOM 1545 O O . ALA A 1 200 ? -9.573 -3.344 18.823 1.00 98.00 200 ALA A O 1
ATOM 1546 N N . ALA A 1 201 ? -8.334 -4.491 20.287 1.00 98.19 201 ALA A N 1
ATOM 1547 C CA . ALA A 1 201 ? -7.080 -4.366 19.554 1.00 98.19 201 ALA A CA 1
ATOM 1548 C C . ALA A 1 201 ? -6.543 -5.751 19.201 1.00 98.19 201 ALA A C 1
ATOM 1550 O O . ALA A 1 201 ? -6.429 -6.597 20.078 1.00 98.19 201 ALA A O 1
ATOM 1551 N N . ILE A 1 202 ? -6.118 -5.968 17.954 1.00 97.50 202 ILE A N 1
ATOM 1552 C CA . ILE A 1 202 ? -5.534 -7.259 17.548 1.00 97.50 202 ILE A CA 1
ATOM 1553 C C . ILE A 1 202 ? -4.231 -7.597 18.290 1.00 97.50 202 ILE A C 1
ATOM 1555 O O . ILE A 1 202 ? -3.863 -8.758 18.397 1.00 97.50 202 ILE A O 1
ATOM 1559 N N . GLY A 1 203 ? -3.497 -6.590 18.779 1.00 96.50 203 GLY A N 1
ATOM 1560 C CA . GLY A 1 203 ? -2.188 -6.808 19.384 1.00 96.50 203 GLY A CA 1
ATOM 1561 C C . GLY A 1 203 ? -1.543 -5.560 19.996 1.00 96.50 203 GLY A C 1
ATOM 1562 O O . GLY A 1 203 ? -2.087 -4.451 19.915 1.00 96.50 203 GLY A O 1
ATOM 1563 N N . PRO A 1 204 ? -0.344 -5.716 20.588 1.00 96.06 204 PRO A N 1
ATOM 1564 C CA . PRO A 1 204 ? 0.247 -4.747 21.512 1.00 96.06 204 PRO A CA 1
ATOM 1565 C C . PRO A 1 204 ? 0.628 -3.413 20.864 1.00 96.06 204 PRO A C 1
ATOM 1567 O O . PRO A 1 204 ? 0.556 -2.370 21.514 1.00 96.06 204 PRO A O 1
ATOM 1570 N N . ILE A 1 205 ? 1.013 -3.416 19.584 1.00 97.00 205 ILE A N 1
ATOM 1571 C CA . ILE A 1 205 ? 1.349 -2.184 18.853 1.00 97.00 205 ILE A CA 1
ATOM 1572 C C . ILE A 1 205 ? 0.088 -1.331 18.666 1.00 97.00 205 ILE A C 1
ATOM 1574 O O . ILE A 1 205 ? 0.095 -0.142 18.981 1.00 97.00 205 ILE A O 1
ATOM 1578 N N . THR A 1 206 ? -1.009 -1.946 18.224 1.00 96.75 206 THR A N 1
ATOM 1579 C CA . THR A 1 206 ? -2.308 -1.279 18.072 1.00 96.75 206 THR A CA 1
ATOM 1580 C C . THR A 1 206 ? -2.827 -0.779 19.420 1.00 96.75 206 THR A C 1
ATOM 1582 O O . THR A 1 206 ? -3.200 0.387 19.541 1.00 96.75 206 THR A O 1
ATOM 1585 N N . ALA A 1 207 ? -2.744 -1.610 20.463 1.00 97.44 207 ALA A N 1
ATOM 1586 C CA . ALA A 1 207 ? -3.133 -1.245 21.823 1.00 97.44 207 ALA A CA 1
ATOM 1587 C C . ALA A 1 207 ? -2.336 -0.055 22.380 1.00 97.44 207 ALA A C 1
ATOM 1589 O O . ALA A 1 207 ? -2.891 0.818 23.048 1.00 97.44 207 ALA A O 1
ATOM 1590 N N . LYS A 1 208 ? -1.032 0.023 22.086 1.00 97.69 208 LYS A N 1
ATOM 1591 C CA . LYS A 1 208 ? -0.198 1.175 22.454 1.00 97.69 208 LYS A CA 1
ATOM 1592 C C . LYS A 1 208 ? -0.692 2.461 21.787 1.00 97.69 208 LYS A C 1
ATOM 1594 O O . LYS A 1 208 ? -0.730 3.500 22.442 1.00 97.69 208 LYS A O 1
ATOM 1599 N N . THR A 1 209 ? -1.084 2.398 20.517 1.00 97.00 209 THR A N 1
ATOM 1600 C CA . THR A 1 209 ? -1.621 3.557 19.791 1.00 97.00 209 THR A CA 1
ATOM 1601 C C . THR A 1 209 ? -2.981 3.991 20.326 1.00 97.00 209 THR A C 1
ATOM 1603 O O . THR A 1 209 ? -3.185 5.188 20.504 1.00 97.00 209 THR A O 1
ATOM 1606 N N . ILE A 1 210 ? -3.872 3.057 20.667 1.00 96.94 210 ILE A N 1
ATOM 1607 C CA . ILE A 1 210 ? -5.159 3.362 21.321 1.00 96.94 210 ILE A CA 1
ATOM 1608 C C . ILE A 1 210 ? -4.919 4.130 22.629 1.00 96.94 210 ILE A C 1
ATOM 1610 O O . ILE A 1 210 ? -5.405 5.248 22.792 1.00 96.94 210 ILE A O 1
ATOM 1614 N N . ARG A 1 211 ? -4.053 3.603 23.505 1.00 96.88 211 ARG A N 1
ATOM 1615 C CA . ARG A 1 211 ? -3.704 4.246 24.786 1.00 96.88 211 ARG A CA 1
ATOM 1616 C C . ARG A 1 211 ? -3.060 5.620 24.619 1.00 96.88 211 ARG A C 1
ATOM 1618 O O . ARG A 1 211 ? -3.345 6.530 25.390 1.00 96.88 211 ARG A O 1
ATOM 1625 N N . LYS A 1 212 ? -2.214 5.802 23.599 1.00 95.50 212 LYS A N 1
ATOM 1626 C CA . LYS A 1 212 ? -1.596 7.103 23.289 1.00 95.50 212 LYS A CA 1
ATOM 1627 C C . LYS A 1 212 ? -2.640 8.183 22.961 1.00 95.50 212 LYS A C 1
ATOM 1629 O O . LYS A 1 212 ? -2.391 9.354 23.230 1.00 95.50 212 LYS A O 1
ATOM 1634 N N . ASN A 1 213 ? -3.790 7.791 22.414 1.00 93.75 213 ASN A N 1
ATOM 1635 C CA . ASN A 1 213 ? -4.901 8.689 22.092 1.00 93.75 213 ASN A CA 1
ATOM 1636 C C . ASN A 1 213 ? -5.918 8.832 23.243 1.00 93.75 213 ASN A C 1
ATOM 1638 O O . ASN A 1 213 ? -7.012 9.338 23.029 1.00 93.75 213 ASN A O 1
ATOM 1642 N N . GLY A 1 214 ? -5.570 8.410 24.466 1.00 93.12 214 GLY A N 1
ATOM 1643 C CA . GLY A 1 214 ? -6.411 8.601 25.653 1.00 93.12 214 GLY A CA 1
ATOM 1644 C C . GLY A 1 214 ? -7.524 7.565 25.830 1.00 93.12 214 GLY A C 1
ATOM 1645 O O . GLY A 1 214 ? -8.372 7.743 26.699 1.00 93.12 214 GLY A O 1
ATOM 1646 N N . LEU A 1 215 ? -7.520 6.489 25.040 1.00 95.56 215 LEU A N 1
ATOM 1647 C CA . LEU A 1 215 ? -8.516 5.418 25.094 1.00 95.56 215 LEU A CA 1
ATOM 1648 C C . LEU A 1 215 ? -8.008 4.193 25.866 1.00 95.56 215 LEU A C 1
ATOM 1650 O O . LEU A 1 215 ? -6.806 3.921 25.936 1.00 95.56 215 LEU A O 1
ATOM 1654 N N . THR A 1 216 ? -8.933 3.413 26.415 1.00 95.69 216 THR A N 1
ATOM 1655 C CA . THR A 1 216 ? -8.647 2.107 27.020 1.00 95.69 216 THR A CA 1
ATOM 1656 C C . THR A 1 216 ? -8.796 0.994 25.991 1.00 95.69 216 THR A C 1
ATOM 1658 O O . THR A 1 216 ? -9.502 1.139 25.003 1.00 95.69 216 THR A O 1
ATOM 1661 N N . VAL A 1 217 ? -8.093 -0.118 26.202 1.00 97.75 217 VAL A N 1
ATOM 1662 C CA . VAL A 1 217 ? -8.273 -1.338 25.405 1.00 97.75 217 VAL A CA 1
ATOM 1663 C C . VAL A 1 217 ? -8.982 -2.332 26.303 1.00 97.75 217 VAL A C 1
ATOM 1665 O O . VAL A 1 217 ? -8.394 -2.757 27.298 1.00 97.75 217 VAL A O 1
ATOM 1668 N N . ASP A 1 218 ? -10.224 -2.659 25.968 1.00 98.06 218 ASP A N 1
ATOM 1669 C CA . ASP A 1 218 ? -11.059 -3.592 26.726 1.00 98.06 218 ASP A CA 1
ATOM 1670 C C . ASP A 1 218 ? -10.760 -5.042 26.343 1.00 98.06 218 ASP A C 1
ATOM 1672 O O . ASP A 1 218 ? -10.796 -5.933 27.190 1.00 98.06 218 ASP A O 1
ATOM 1676 N N . ILE A 1 219 ? -10.453 -5.272 25.062 1.00 98.19 219 ILE A N 1
ATOM 1677 C CA . ILE A 1 219 ? -10.304 -6.607 24.482 1.00 98.19 219 ILE A CA 1
ATOM 1678 C C . ILE A 1 219 ? -8.991 -6.664 23.694 1.00 98.19 219 ILE A C 1
ATOM 1680 O O . ILE A 1 219 ? -8.739 -5.853 22.802 1.00 98.19 219 ILE A O 1
ATOM 1684 N N . GLN A 1 220 ? -8.133 -7.630 24.013 1.00 97.75 220 GLN A N 1
ATOM 1685 C CA . GLN A 1 220 ? -6.927 -7.925 23.242 1.00 97.75 220 GLN A CA 1
ATOM 1686 C C . GLN A 1 220 ? -6.627 -9.425 23.364 1.00 97.75 220 GLN A C 1
ATOM 1688 O O . GLN A 1 220 ? -6.488 -9.895 24.495 1.00 97.75 220 GLN A O 1
ATOM 1693 N N . PRO A 1 221 ? -6.508 -10.170 22.253 1.00 96.38 221 PRO A N 1
ATOM 1694 C CA . PRO A 1 221 ? -6.167 -11.582 22.310 1.00 96.38 221 PRO A CA 1
ATOM 1695 C C . PRO A 1 221 ? -4.705 -11.788 22.733 1.00 96.38 221 PRO A C 1
ATOM 1697 O O . PRO A 1 221 ? -3.857 -10.901 22.571 1.00 96.38 221 PRO A O 1
ATOM 1700 N N . GLU A 1 222 ? -4.398 -12.977 23.257 1.00 93.56 222 GLU A N 1
ATOM 1701 C CA . GLU A 1 222 ? -3.015 -13.394 23.540 1.00 93.56 222 GLU A CA 1
ATOM 1702 C C . GLU A 1 222 ? -2.231 -13.633 22.243 1.00 93.56 222 GLU A C 1
ATOM 1704 O O . GLU A 1 222 ? -1.082 -13.211 22.114 1.00 93.56 222 GLU A O 1
ATOM 1709 N N . ASN A 1 223 ? -2.889 -14.257 21.264 1.00 92.94 223 ASN A N 1
ATOM 1710 C CA . ASN A 1 223 ? -2.374 -14.486 19.921 1.00 92.94 223 ASN A CA 1
ATOM 1711 C C . ASN A 1 223 ? -2.900 -13.398 18.978 1.00 92.94 223 ASN A C 1
ATOM 1713 O O . ASN A 1 223 ? -4.098 -13.147 18.901 1.00 92.94 223 ASN A O 1
ATOM 1717 N N . PHE A 1 224 ? -2.017 -12.748 18.222 1.00 94.06 224 PHE A N 1
ATOM 1718 C CA . PHE A 1 224 ? -2.376 -11.566 17.426 1.00 94.06 224 PHE A CA 1
ATOM 1719 C C . PHE A 1 224 ? -2.952 -11.927 16.048 1.00 94.06 224 PHE A C 1
ATOM 1721 O O . PHE A 1 224 ? -2.478 -11.439 15.019 1.00 94.06 224 PHE A O 1
ATOM 1728 N N . THR A 1 225 ? -3.947 -12.816 16.020 1.00 93.38 225 THR A N 1
ATOM 1729 C CA . THR A 1 225 ? -4.626 -13.264 14.797 1.00 93.38 225 THR A CA 1
ATOM 1730 C C . THR A 1 225 ? -6.079 -12.788 14.756 1.00 93.38 225 THR A C 1
ATOM 1732 O O . THR A 1 225 ? -6.646 -12.382 15.769 1.00 93.38 225 THR A O 1
ATOM 1735 N N . ILE A 1 226 ? -6.690 -12.808 13.566 1.00 93.69 226 ILE A N 1
ATOM 1736 C CA . ILE A 1 226 ? -8.105 -12.444 13.412 1.00 93.69 226 ILE A CA 1
ATOM 1737 C C . ILE A 1 226 ? -9.024 -13.445 14.137 1.00 93.69 226 ILE A C 1
ATOM 1739 O O . ILE A 1 226 ? -9.863 -12.968 14.896 1.00 93.69 226 ILE A O 1
ATOM 1743 N N . PRO A 1 227 ? -8.878 -14.780 13.986 1.00 96.12 227 PRO A N 1
ATOM 1744 C CA . PRO A 1 227 ? -9.681 -15.734 14.756 1.00 96.12 227 PRO A CA 1
ATOM 1745 C C . PRO A 1 227 ? -9.610 -15.511 16.271 1.00 96.12 227 PRO A C 1
ATOM 1747 O O . PRO A 1 227 ? -10.646 -15.373 16.911 1.00 96.12 227 PRO A O 1
ATOM 1750 N N . ASP A 1 228 ? -8.408 -15.353 16.834 1.00 96.44 228 ASP A N 1
ATOM 1751 C CA . ASP A 1 228 ? -8.250 -15.149 18.281 1.00 96.44 228 ASP A CA 1
ATOM 1752 C C . ASP A 1 228 ? -8.870 -13.821 18.761 1.00 96.44 228 ASP A C 1
ATOM 1754 O O . ASP A 1 228 ? -9.409 -13.735 19.870 1.00 96.44 228 ASP A O 1
ATOM 1758 N N . LEU A 1 229 ? -8.810 -12.765 17.934 1.00 97.19 229 LEU A N 1
ATOM 1759 C CA . LEU A 1 229 ? -9.481 -11.494 18.220 1.00 97.19 229 LEU A CA 1
ATOM 1760 C C . LEU A 1 229 ? -11.001 -11.678 18.281 1.00 97.19 229 LEU A C 1
ATOM 1762 O O . LEU A 1 229 ? -11.634 -11.157 19.197 1.00 97.19 229 LEU A O 1
ATOM 1766 N N . VAL A 1 230 ? -11.574 -12.425 17.334 1.00 96.75 230 VAL A N 1
ATOM 1767 C CA . VAL A 1 230 ? -13.009 -12.739 17.305 1.00 96.75 230 VAL A CA 1
ATOM 1768 C C . VAL A 1 230 ? -13.406 -13.534 18.545 1.00 96.75 230 VAL A C 1
ATOM 1770 O O . VAL A 1 230 ? -14.322 -13.117 19.251 1.00 96.75 230 VAL A O 1
ATOM 1773 N N . ASP A 1 231 ? -12.670 -14.593 18.880 1.00 96.69 231 ASP A N 1
ATOM 1774 C CA . ASP A 1 231 ? -12.932 -15.414 20.069 1.00 96.69 231 ASP A CA 1
ATOM 1775 C C . ASP A 1 231 ? -12.869 -14.590 21.364 1.00 96.69 231 ASP A C 1
ATOM 1777 O O . ASP A 1 231 ? -13.693 -14.758 22.269 1.00 96.69 231 ASP A O 1
ATOM 1781 N N . SER A 1 232 ? -11.925 -13.647 21.446 1.00 97.25 232 SER A N 1
ATOM 1782 C CA . SER A 1 232 ? -11.795 -12.736 22.589 1.00 97.25 232 SER A CA 1
ATOM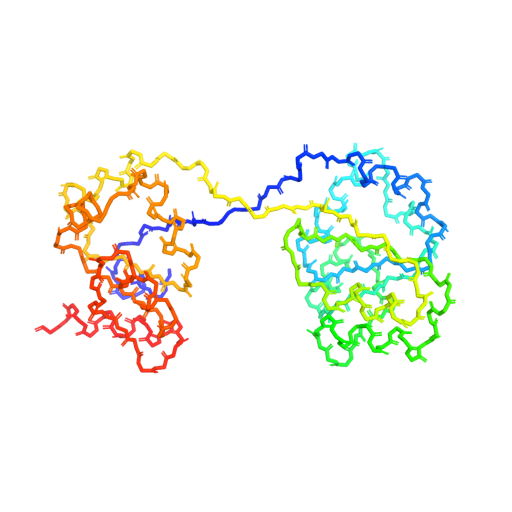 1783 C C . SER A 1 232 ? -12.978 -11.773 22.704 1.00 97.25 232 SER A C 1
ATOM 1785 O O . SER A 1 232 ? -13.435 -11.505 23.815 1.00 97.25 232 SER A O 1
ATOM 1787 N N . ILE A 1 233 ? -13.498 -11.275 21.576 1.00 97.19 233 ILE A N 1
ATOM 1788 C CA . ILE A 1 233 ? -14.697 -10.426 21.542 1.00 97.19 233 ILE A CA 1
ATOM 1789 C C . ILE A 1 233 ? -15.924 -11.230 21.981 1.00 97.19 233 ILE A C 1
ATOM 1791 O O . ILE A 1 233 ? -16.642 -10.798 22.880 1.00 97.19 233 ILE A O 1
ATOM 1795 N N . VAL A 1 234 ? -16.130 -12.425 21.423 1.00 96.56 234 VAL A N 1
ATOM 1796 C CA . VAL A 1 234 ? -17.248 -13.306 21.803 1.00 96.56 234 VAL A CA 1
ATOM 1797 C C . VAL A 1 234 ? -17.194 -13.631 23.294 1.00 96.56 234 VAL A C 1
ATOM 1799 O O . VAL A 1 234 ? -18.192 -13.496 24.001 1.00 96.56 234 VAL A O 1
ATOM 1802 N N . THR A 1 235 ? -16.016 -13.988 23.808 1.00 96.44 235 THR A N 1
ATOM 1803 C CA . THR A 1 235 ? -15.807 -14.276 25.235 1.00 96.44 235 THR A CA 1
ATOM 1804 C C . THR A 1 235 ? -16.122 -13.073 26.127 1.00 96.44 235 THR A C 1
ATOM 1806 O O . THR A 1 235 ? -16.555 -13.256 27.263 1.00 96.44 235 THR A O 1
ATOM 1809 N N . TYR A 1 236 ? -15.894 -11.848 25.650 1.00 96.62 236 TYR A N 1
ATOM 1810 C CA . TYR A 1 236 ? -16.184 -10.630 26.403 1.00 96.62 236 TYR A CA 1
ATOM 1811 C C . TYR A 1 236 ? -17.691 -10.379 26.545 1.00 96.62 236 TYR A C 1
ATOM 1813 O O . TYR A 1 236 ? -18.139 -10.036 27.632 1.00 96.62 236 TYR A O 1
ATOM 1821 N N . PHE A 1 237 ? -18.468 -10.575 25.474 1.00 95.06 237 PHE A N 1
ATOM 1822 C CA . PHE A 1 237 ? -19.912 -10.290 25.452 1.00 95.06 237 PHE A CA 1
ATOM 1823 C C . PHE A 1 237 ? -20.803 -11.450 25.922 1.00 95.06 237 PHE A C 1
ATOM 1825 O O . PHE A 1 237 ? -22.003 -11.268 26.107 1.00 95.06 237 PHE A O 1
ATOM 1832 N N . THR A 1 238 ? -20.237 -12.642 26.115 1.00 91.19 238 THR A N 1
ATOM 1833 C CA . THR A 1 238 ? -20.963 -13.824 26.621 1.00 91.19 238 THR A CA 1
ATOM 1834 C C . THR A 1 238 ? -20.777 -14.070 28.121 1.00 91.19 238 THR A C 1
ATOM 1836 O O . THR A 1 238 ? -21.404 -14.980 28.667 1.00 91.19 238 THR A O 1
ATOM 1839 N N . LYS A 1 239 ? -19.926 -13.284 28.788 1.00 64.56 239 LYS A N 1
ATOM 1840 C CA . LYS A 1 239 ? -19.702 -13.317 30.241 1.00 64.56 239 LYS A CA 1
ATOM 1841 C C . LYS A 1 239 ? -20.555 -12.282 30.958 1.00 64.56 239 LYS A C 1
ATOM 1843 O O . LYS A 1 239 ? -21.006 -12.614 32.076 1.00 64.56 239 LYS A O 1
#

pLDDT: mean 94.04, std 5.8, range [64.56, 98.69]